Protein AF-A0A7K4JWP1-F1 (afdb_monomer)

Solvent-accessible surface area (backbone atoms only — not comparable to full-atom values): 12541 Å² total; per-residue (Å²): 134,67,65,80,63,46,57,64,50,52,53,50,51,54,52,49,51,51,51,53,51,51,52,53,50,52,53,50,50,54,52,45,54,56,54,49,55,50,53,48,54,51,49,54,52,51,52,50,53,56,52,58,68,71,65,71,86,78,82,75,97,81,84,87,86,82,92,79,85,84,89,78,92,80,90,76,89,70,70,51,75,65,54,49,52,50,51,55,51,52,53,51,51,48,51,52,54,52,49,52,54,46,53,52,50,48,52,54,48,54,50,51,52,52,51,52,52,43,52,50,51,46,53,52,44,53,52,50,52,54,53,57,56,58,60,64,73,72,74,80,78,82,81,77,86,73,74,95,69,90,80,83,91,78,94,86,73,82,80,74,71,81,81,66,89,65,76,50,73,66,57,51,49,53,50,50,52,46,53,52,54,47,52,49,46,52,52,56,50,52,51,52,52,48,54,53,49,54,50,58,60,74,76,109

pLDDT: mean 78.99, std 21.44, range [38.31, 98.81]

InterPro domains:
  IPR022735 bMERB domain [PF12130] (25-137)
  IPR022735 bMERB domain [PF12130] (163-203)
  IPR022735 bMERB domain [PS51848] (12-204)
  IPR022735 bMERB domain [SM01203] (19-204)
  IPR050540 F-actin Monooxygenase Mical [PTHR23167] (16-201)

Structure (mmCIF, N/CA/C/O backbone):
data_AF-A0A7K4JWP1-F1
#
_entry.id   AF-A0A7K4JWP1-F1
#
loop_
_atom_site.group_PDB
_atom_site.id
_atom_site.type_symbol
_atom_site.label_atom_id
_atom_site.label_alt_id
_atom_site.label_comp_id
_atom_site.label_asym_id
_atom_site.label_entity_id
_atom_site.label_seq_id
_atom_site.pdbx_PDB_ins_code
_atom_site.Cartn_x
_atom_site.Cartn_y
_atom_site.Cartn_z
_atom_site.occupancy
_atom_site.B_iso_or_equiv
_atom_site.auth_seq_id
_atom_site.auth_comp_id
_atom_site.auth_asym_id
_atom_site.auth_atom_id
_atom_site.pdbx_PDB_model_num
ATOM 1 N N . ALA A 1 1 ? 37.423 0.582 -14.043 1.00 50.56 1 ALA A N 1
ATOM 2 C CA . ALA A 1 1 ? 36.094 0.052 -14.426 1.00 50.56 1 ALA A CA 1
ATOM 3 C C . ALA A 1 1 ? 35.364 -0.536 -13.208 1.00 50.56 1 ALA A C 1
ATOM 5 O O . ALA A 1 1 ? 35.240 -1.746 -13.073 1.00 50.56 1 ALA A O 1
ATOM 6 N N . THR A 1 2 ? 34.916 0.316 -12.282 1.00 57.03 2 THR A N 1
ATOM 7 C CA . THR A 1 2 ? 34.208 -0.069 -11.041 1.00 57.03 2 THR A CA 1
ATOM 8 C C . THR A 1 2 ? 32.687 -0.173 -11.231 1.00 57.03 2 THR A C 1
ATOM 10 O O . THR A 1 2 ? 32.035 -0.989 -10.583 1.00 57.03 2 THR A O 1
ATOM 13 N N . TRP A 1 3 ? 32.129 0.573 -12.190 1.00 46.56 3 TRP A N 1
ATOM 14 C CA . TRP A 1 3 ? 30.695 0.620 -12.505 1.00 46.56 3 TRP A CA 1
ATOM 15 C C . TRP A 1 3 ? 3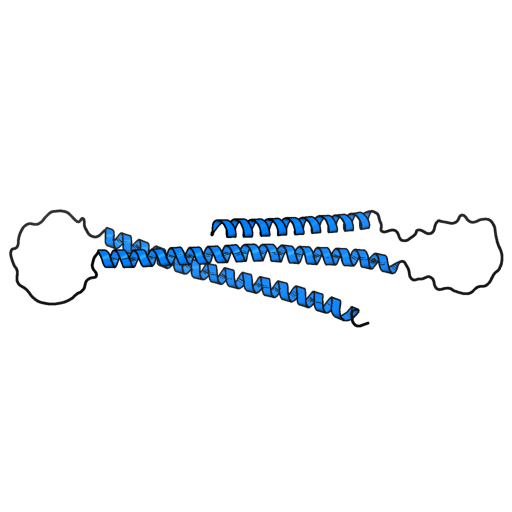0.089 -0.724 -12.940 1.00 46.56 3 TRP A C 1
ATOM 17 O O . TRP A 1 3 ? 28.937 -1.014 -12.622 1.00 46.56 3 TRP A O 1
ATOM 27 N N . THR A 1 4 ? 30.870 -1.597 -13.582 1.00 60.56 4 THR A N 1
ATOM 28 C CA . THR A 1 4 ? 30.405 -2.910 -14.063 1.00 60.56 4 THR A CA 1
ATOM 29 C C . THR A 1 4 ? 30.066 -3.882 -12.926 1.00 60.56 4 THR A C 1
ATOM 31 O O . THR A 1 4 ? 29.248 -4.778 -13.114 1.00 60.56 4 THR A O 1
ATOM 34 N N . ARG A 1 5 ? 30.665 -3.703 -11.737 1.00 61.88 5 ARG A N 1
ATOM 35 C CA . ARG A 1 5 ? 30.367 -4.505 -10.533 1.00 61.88 5 ARG A CA 1
ATOM 36 C C . ARG A 1 5 ? 29.285 -3.874 -9.651 1.00 61.88 5 ARG A C 1
ATOM 38 O O . ARG A 1 5 ? 28.619 -4.593 -8.912 1.00 61.88 5 ARG A O 1
ATOM 45 N N . LEU A 1 6 ? 29.099 -2.556 -9.737 1.00 67.69 6 LEU A N 1
ATOM 46 C CA . LEU A 1 6 ? 28.155 -1.815 -8.899 1.00 67.69 6 LEU A CA 1
ATOM 47 C C . LEU A 1 6 ? 26.700 -1.989 -9.366 1.00 67.69 6 LEU A C 1
ATOM 49 O O . LEU A 1 6 ? 25.821 -2.202 -8.538 1.00 67.69 6 LEU A O 1
ATOM 53 N N . LEU A 1 7 ? 26.455 -1.996 -10.683 1.00 69.06 7 LEU A N 1
A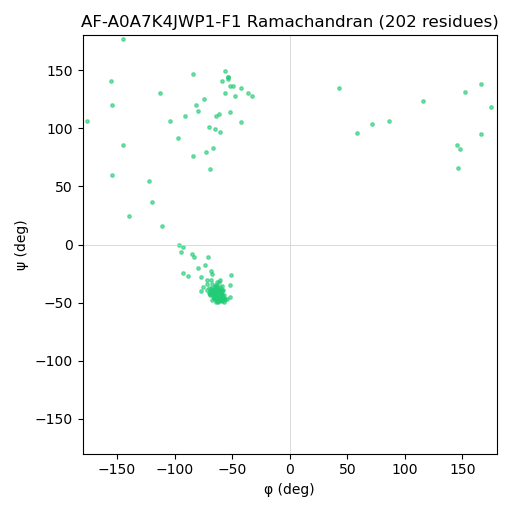TOM 54 C CA . LEU A 1 7 ? 25.104 -2.111 -11.255 1.00 69.06 7 LEU A CA 1
ATOM 55 C C . LEU A 1 7 ? 24.364 -3.412 -10.866 1.00 69.06 7 LEU A C 1
ATOM 57 O O . LEU A 1 7 ? 23.206 -3.329 -10.456 1.00 69.06 7 LEU A O 1
ATOM 61 N N . PRO A 1 8 ? 24.983 -4.614 -10.917 1.00 79.06 8 PRO A N 1
ATOM 62 C CA . PRO A 1 8 ? 24.315 -5.842 -10.480 1.00 79.06 8 PRO A CA 1
ATOM 63 C C . PRO A 1 8 ? 24.048 -5.877 -8.973 1.00 79.06 8 PRO A C 1
ATOM 65 O O . PRO A 1 8 ? 23.046 -6.444 -8.541 1.00 79.06 8 PRO A O 1
ATOM 68 N N . ARG A 1 9 ? 24.938 -5.284 -8.168 1.00 84.38 9 ARG A N 1
ATOM 69 C CA . ARG A 1 9 ? 24.774 -5.193 -6.714 1.00 84.38 9 ARG A CA 1
ATOM 70 C C . ARG A 1 9 ? 23.606 -4.274 -6.357 1.00 84.38 9 ARG A C 1
ATOM 72 O O . ARG A 1 9 ? 22.731 -4.689 -5.609 1.00 84.38 9 ARG A O 1
ATOM 79 N N . GLN A 1 10 ? 23.546 -3.094 -6.967 1.00 85.06 10 GLN A N 1
ATOM 80 C CA . GLN A 1 10 ? 22.468 -2.130 -6.757 1.00 85.06 10 GLN A CA 1
ATOM 81 C C . GLN A 1 10 ? 21.099 -2.697 -7.164 1.00 85.06 10 GLN A C 1
ATOM 83 O O . GLN A 1 10 ? 20.115 -2.496 -6.461 1.00 85.06 10 GLN A O 1
ATOM 88 N N . ALA A 1 11 ? 21.030 -3.462 -8.261 1.00 86.31 11 ALA A N 1
ATOM 89 C CA . ALA A 1 11 ? 19.794 -4.131 -8.669 1.00 86.31 11 ALA A CA 1
ATOM 90 C C . ALA A 1 11 ? 19.312 -5.161 -7.629 1.00 86.31 11 ALA A C 1
ATOM 92 O O . ALA A 1 11 ? 18.121 -5.217 -7.328 1.00 86.31 11 ALA A O 1
ATOM 93 N N . ARG A 1 12 ? 20.234 -5.943 -7.049 1.00 88.69 12 ARG A N 1
ATOM 94 C CA . ARG A 1 12 ? 19.922 -6.910 -5.981 1.00 88.69 12 ARG A CA 1
ATOM 95 C C . ARG A 1 12 ? 19.482 -6.217 -4.695 1.00 88.69 12 ARG A C 1
ATOM 97 O O . ARG A 1 12 ? 18.525 -6.659 -4.072 1.00 88.69 12 ARG A O 1
ATOM 104 N N . GLU A 1 13 ? 20.156 -5.135 -4.313 1.00 92.00 13 GLU A N 1
ATOM 105 C CA . GLU A 1 13 ? 19.790 -4.329 -3.143 1.00 92.00 13 GLU A CA 1
ATOM 106 C C . GLU A 1 13 ? 18.395 -3.711 -3.315 1.00 92.00 13 GLU A C 1
ATOM 108 O O . GLU A 1 13 ? 17.568 -3.834 -2.417 1.00 92.00 13 GLU A O 1
ATOM 113 N N . ALA A 1 14 ? 18.083 -3.144 -4.485 1.00 91.81 14 ALA A N 1
ATOM 114 C CA . ALA A 1 14 ? 16.756 -2.599 -4.779 1.00 91.81 14 ALA A CA 1
ATOM 115 C C . ALA A 1 14 ? 15.657 -3.677 -4.761 1.00 91.81 14 ALA A C 1
ATOM 117 O O . ALA A 1 14 ? 14.565 -3.442 -4.246 1.00 91.81 14 ALA A O 1
ATOM 118 N N . GLN A 1 15 ? 15.944 -4.873 -5.285 1.00 92.88 15 GLN A N 1
ATOM 119 C CA . GLN A 1 15 ? 15.016 -6.003 -5.227 1.00 92.88 15 GLN A CA 1
ATOM 120 C C . GLN A 1 15 ? 14.769 -6.453 -3.780 1.00 92.88 15 GLN A C 1
ATOM 122 O O . GLN A 1 15 ? 13.621 -6.647 -3.385 1.00 92.88 15 GLN A O 1
ATOM 127 N N . MET A 1 16 ? 15.830 -6.572 -2.975 1.00 96.62 16 MET A N 1
ATOM 128 C CA . MET A 1 16 ? 15.719 -6.913 -1.555 1.00 96.62 16 MET A CA 1
ATOM 129 C C . MET A 1 16 ? 14.913 -5.858 -0.794 1.00 96.62 16 MET A C 1
ATOM 131 O O . MET A 1 16 ? 14.024 -6.202 -0.026 1.00 96.62 16 MET A O 1
ATOM 135 N N . GLN A 1 17 ? 15.167 -4.571 -1.044 1.00 96.81 17 GLN A N 1
ATOM 136 C CA . GLN A 1 17 ? 14.413 -3.484 -0.420 1.00 96.81 17 GLN A CA 1
ATOM 137 C C . GLN A 1 17 ? 12.917 -3.574 -0.727 1.00 96.81 17 GLN A C 1
ATOM 139 O O . GLN A 1 17 ? 12.111 -3.445 0.191 1.00 96.81 17 GLN A O 1
ATOM 144 N N . ARG A 1 18 ? 12.530 -3.833 -1.982 1.00 97.12 18 ARG A N 1
ATOM 145 C CA . ARG A 1 18 ? 11.113 -4.012 -2.338 1.00 97.12 18 ARG A CA 1
ATOM 146 C C . ARG A 1 18 ? 10.500 -5.227 -1.653 1.00 97.12 18 ARG A C 1
ATOM 148 O O . ARG A 1 18 ? 9.395 -5.128 -1.133 1.00 97.12 18 ARG A O 1
ATOM 155 N N . PHE A 1 19 ? 11.230 -6.338 -1.582 1.00 97.50 19 PHE A N 1
ATOM 156 C CA . PHE A 1 19 ? 10.776 -7.518 -0.849 1.00 97.50 19 PHE A CA 1
ATOM 157 C C . PHE A 1 19 ? 10.561 -7.223 0.645 1.00 97.50 19 PHE A C 1
ATOM 159 O O . PHE A 1 19 ? 9.499 -7.526 1.184 1.00 97.50 19 PHE A O 1
ATOM 166 N N . CYS A 1 20 ? 11.520 -6.571 1.308 1.00 98.00 20 CYS A N 1
ATOM 167 C CA . CYS A 1 20 ? 11.386 -6.196 2.716 1.00 98.00 20 CYS A CA 1
ATOM 168 C C . CYS A 1 20 ? 10.217 -5.230 2.951 1.00 98.00 20 CYS A C 1
ATOM 170 O O . CYS A 1 20 ? 9.489 -5.392 3.928 1.00 98.00 20 CYS A O 1
ATOM 172 N N . LYS A 1 21 ? 10.003 -4.259 2.051 1.00 98.31 21 LYS A N 1
ATOM 173 C CA . LYS A 1 21 ? 8.832 -3.370 2.097 1.00 98.31 21 LYS A CA 1
ATOM 174 C C . LYS A 1 21 ? 7.525 -4.160 1.992 1.00 98.31 21 LYS A C 1
ATOM 176 O O . LYS A 1 21 ? 6.650 -3.961 2.826 1.00 98.31 21 LYS A O 1
ATOM 181 N N . ALA A 1 22 ? 7.417 -5.089 1.035 1.00 98.31 22 ALA A N 1
ATOM 182 C CA . ALA A 1 22 ? 6.238 -5.949 0.890 1.00 98.31 22 ALA A CA 1
ATOM 183 C C . ALA A 1 22 ? 5.950 -6.728 2.178 1.00 98.31 22 ALA A C 1
ATOM 185 O O . ALA A 1 22 ? 4.821 -6.750 2.656 1.00 98.31 22 ALA A O 1
ATOM 186 N N . GLN A 1 23 ? 6.988 -7.335 2.758 1.00 98.50 23 GLN A N 1
ATOM 187 C CA . GLN A 1 23 ? 6.860 -8.124 3.978 1.00 98.50 23 GLN A CA 1
ATOM 188 C C . GLN A 1 23 ? 6.420 -7.272 5.176 1.00 98.50 23 GLN A C 1
ATOM 190 O O . GLN A 1 23 ? 5.614 -7.726 5.984 1.00 98.50 23 GLN A O 1
ATOM 195 N N . ALA A 1 24 ? 6.942 -6.050 5.299 1.00 98.69 24 ALA A N 1
ATOM 196 C CA . ALA A 1 24 ? 6.548 -5.129 6.359 1.00 98.69 24 ALA A CA 1
ATOM 197 C C . ALA A 1 24 ? 5.076 -4.709 6.228 1.00 98.69 24 ALA A C 1
ATOM 199 O O . ALA A 1 24 ? 4.355 -4.737 7.222 1.00 98.69 24 ALA A O 1
ATOM 200 N N . ILE A 1 25 ? 4.627 -4.385 5.010 1.00 98.62 25 ILE A N 1
ATOM 201 C CA . ILE A 1 25 ? 3.226 -4.038 4.734 1.00 98.62 25 ILE A CA 1
ATOM 202 C C . ILE A 1 25 ? 2.308 -5.220 5.059 1.00 98.62 25 ILE A C 1
ATOM 204 O O . ILE A 1 25 ? 1.339 -5.052 5.790 1.00 98.62 25 ILE A O 1
ATOM 208 N N . GLN A 1 26 ? 2.649 -6.420 4.585 1.00 98.69 26 GLN A N 1
ATOM 209 C CA . GLN A 1 26 ? 1.855 -7.625 4.820 1.00 98.69 26 GLN A CA 1
ATOM 210 C C . GLN A 1 26 ? 1.709 -7.932 6.314 1.00 98.69 26 GLN A C 1
ATOM 212 O O . GLN A 1 26 ? 0.600 -8.147 6.792 1.00 98.69 26 GLN A O 1
ATOM 217 N N . ARG A 1 27 ? 2.815 -7.874 7.069 1.00 98.75 27 ARG A N 1
ATOM 218 C CA . ARG A 1 27 ? 2.775 -8.048 8.526 1.00 98.75 27 ARG A CA 1
ATOM 219 C C . ARG A 1 27 ? 1.844 -7.028 9.177 1.00 98.75 27 ARG A C 1
ATOM 221 O O . ARG A 1 27 ? 1.085 -7.379 10.071 1.00 98.75 27 ARG A O 1
ATOM 228 N N . ARG A 1 28 ? 1.910 -5.766 8.746 1.00 98.69 28 ARG A N 1
ATOM 229 C CA . ARG A 1 28 ? 1.093 -4.715 9.345 1.00 98.69 28 ARG A CA 1
ATOM 230 C C . ARG A 1 28 ? -0.396 -4.896 9.046 1.00 98.69 28 ARG A C 1
ATOM 232 O O . ARG A 1 28 ? -1.204 -4.693 9.944 1.00 98.69 28 ARG A O 1
ATOM 239 N N . LEU A 1 29 ? -0.750 -5.319 7.833 1.00 98.81 29 LEU A N 1
ATOM 240 C CA . LEU A 1 29 ? -2.129 -5.669 7.478 1.00 98.81 29 LEU A CA 1
ATOM 241 C C . LEU A 1 29 ? -2.657 -6.815 8.354 1.00 98.81 29 LEU A C 1
ATOM 243 O O . LEU A 1 29 ? -3.729 -6.690 8.934 1.00 98.81 29 LEU A O 1
ATOM 247 N N . GLU A 1 30 ? -1.869 -7.873 8.550 1.00 98.69 30 GLU A N 1
ATOM 248 C CA . GLU A 1 30 ? -2.236 -8.991 9.434 1.00 98.69 30 GLU A CA 1
ATOM 249 C C . GLU A 1 30 ? -2.435 -8.538 10.895 1.00 98.69 30 GLU A C 1
ATOM 251 O O . GLU A 1 30 ? -3.376 -8.958 11.570 1.00 98.69 30 GLU A O 1
ATOM 256 N N . GLU A 1 31 ? -1.583 -7.639 11.401 1.00 98.75 31 GLU A N 1
ATOM 257 C CA . GLU A 1 31 ? -1.763 -7.033 12.729 1.00 98.75 31 GLU A CA 1
ATOM 258 C C . GLU A 1 31 ? -3.070 -6.226 12.823 1.00 98.75 31 GLU A C 1
ATOM 260 O O . GLU A 1 31 ? -3.779 -6.299 13.835 1.00 98.75 31 GLU A O 1
ATOM 265 N N . ILE A 1 32 ? -3.405 -5.462 11.779 1.00 98.69 32 ILE A N 1
ATOM 266 C CA . ILE A 1 32 ? -4.662 -4.714 11.696 1.00 98.69 32 ILE A CA 1
ATOM 267 C C . ILE A 1 32 ? -5.850 -5.677 11.720 1.00 98.69 32 ILE A C 1
ATOM 269 O O . ILE A 1 32 ? -6.723 -5.504 12.566 1.00 98.69 32 ILE A O 1
ATOM 273 N N . GLU A 1 33 ? -5.857 -6.723 10.893 1.00 98.50 33 GLU A N 1
ATOM 274 C CA . GLU A 1 33 ? -6.930 -7.728 10.853 1.00 98.50 33 GLU A CA 1
ATOM 275 C C . GLU A 1 33 ? -7.179 -8.355 12.235 1.00 98.50 33 GLU A C 1
ATOM 277 O O . GLU A 1 33 ? -8.319 -8.427 12.708 1.00 98.50 33 GLU A O 1
ATOM 282 N N . VAL A 1 34 ? -6.109 -8.750 12.934 1.00 98.69 34 VAL A N 1
ATOM 283 C CA . VAL A 1 34 ? -6.205 -9.337 14.280 1.00 98.69 34 VAL A CA 1
ATOM 284 C C . VAL A 1 34 ? -6.786 -8.340 15.284 1.00 98.69 34 VAL A C 1
ATOM 286 O O . VAL A 1 34 ? -7.689 -8.686 16.052 1.00 98.69 34 VAL A O 1
ATOM 289 N N . THR A 1 35 ? -6.286 -7.101 15.299 1.00 98.25 35 THR A N 1
ATOM 290 C CA . THR A 1 35 ? -6.781 -6.073 16.231 1.00 98.25 35 THR A CA 1
ATOM 291 C C . THR A 1 35 ? -8.217 -5.657 15.927 1.00 98.25 35 THR A C 1
ATOM 293 O O . THR A 1 35 ? -9.005 -5.462 16.854 1.00 98.25 35 THR A O 1
ATOM 296 N N . PHE A 1 36 ? -8.590 -5.579 14.652 1.00 98.31 36 PHE A N 1
ATOM 297 C CA . PHE A 1 36 ? -9.945 -5.265 14.224 1.00 98.31 36 PHE A CA 1
ATOM 298 C C . PHE A 1 36 ? -10.935 -6.333 14.698 1.00 98.31 36 PHE A C 1
ATOM 300 O O . PHE A 1 36 ? -11.946 -5.997 15.321 1.00 98.31 36 PHE A O 1
ATOM 307 N N . GLY A 1 37 ? -10.598 -7.616 14.525 1.00 98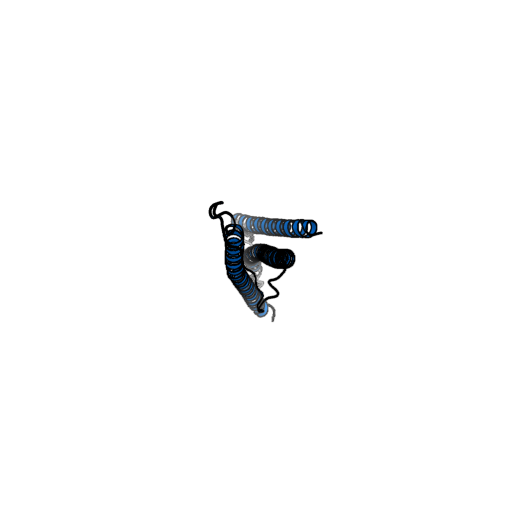.38 37 GLY A N 1
ATOM 308 C CA . GLY A 1 37 ? -11.413 -8.730 15.013 1.00 98.38 37 GLY A CA 1
ATOM 309 C C . GLY A 1 37 ? -11.586 -8.746 16.539 1.00 98.38 37 GLY A C 1
ATOM 310 O O . GLY A 1 37 ? -12.637 -9.138 17.047 1.00 98.38 37 GLY A O 1
ATOM 311 N N . GLU A 1 38 ? -10.596 -8.282 17.306 1.00 98.25 38 GLU A N 1
ATOM 312 C CA . GLU A 1 38 ? -10.744 -8.120 18.759 1.00 98.25 38 GLU A CA 1
ATOM 313 C C . GLU A 1 38 ? -11.711 -6.977 19.116 1.00 98.25 38 GLU A C 1
ATOM 315 O O . GLU A 1 38 ? -12.600 -7.152 19.952 1.00 98.25 38 GLU A O 1
ATOM 320 N N . LEU A 1 39 ? -11.617 -5.832 18.432 1.00 98.06 39 LEU A N 1
ATOM 321 C CA . LEU A 1 39 ? -12.553 -4.714 18.617 1.00 98.06 39 LEU A CA 1
ATOM 322 C C . LEU A 1 39 ? -13.989 -5.087 18.220 1.00 98.06 39 LEU A C 1
ATOM 324 O O . LEU A 1 39 ? -14.948 -4.589 18.809 1.00 98.06 39 LEU A O 1
ATOM 328 N N . GLU A 1 40 ? -14.171 -5.964 17.232 1.00 97.44 40 GLU A N 1
ATOM 329 C CA . GLU A 1 40 ? -15.478 -6.529 16.889 1.00 97.44 40 GLU A CA 1
ATOM 330 C C . GLU A 1 40 ? -16.060 -7.376 18.015 1.00 97.44 40 GLU A C 1
ATOM 332 O O . GLU A 1 40 ? -17.207 -7.153 18.404 1.00 97.44 40 GLU A O 1
ATOM 337 N N . LYS A 1 41 ? -15.274 -8.284 18.601 1.00 98.00 41 LYS A N 1
ATOM 338 C CA . LYS A 1 41 ? -15.719 -9.084 19.753 1.00 98.00 41 LYS A CA 1
ATOM 339 C C . LYS A 1 41 ? -16.099 -8.201 20.938 1.00 98.00 41 LYS A C 1
ATOM 341 O O . LYS A 1 41 ? -17.128 -8.440 21.573 1.00 98.00 41 LYS A O 1
ATOM 346 N N . GLN A 1 42 ? -15.302 -7.170 21.218 1.00 97.12 42 GLN A N 1
ATOM 347 C CA . GLN A 1 42 ? -15.598 -6.188 22.264 1.00 97.12 42 GLN A CA 1
ATOM 348 C C . GLN A 1 42 ? -16.900 -5.434 21.976 1.00 97.12 42 GLN A C 1
ATOM 350 O O . GLN A 1 42 ? -17.733 -5.302 22.871 1.00 97.12 42 GLN A O 1
ATOM 355 N N . GLY A 1 43 ? -17.116 -5.010 20.727 1.00 96.06 43 GLY A N 1
ATOM 356 C CA . GLY A 1 43 ? -18.357 -4.367 20.293 1.00 96.06 43 GLY A CA 1
ATOM 357 C C . GLY A 1 43 ? -19.584 -5.267 20.447 1.00 96.06 43 GLY A C 1
ATOM 358 O O . GLY A 1 43 ? -20.586 -4.833 21.007 1.00 96.06 43 GLY A O 1
ATOM 359 N N . ILE A 1 44 ? -19.488 -6.540 20.051 1.00 95.38 44 ILE A N 1
ATOM 360 C CA . ILE A 1 44 ? -20.571 -7.523 20.227 1.00 95.38 44 ILE A CA 1
ATOM 361 C C . ILE A 1 44 ? -20.880 -7.726 21.715 1.00 95.38 44 ILE A C 1
ATOM 363 O O . ILE A 1 44 ? -22.043 -7.810 22.105 1.00 95.38 44 ILE A O 1
ATOM 367 N N . LYS A 1 45 ? -19.850 -7.813 22.567 1.00 94.19 45 LYS A N 1
ATOM 368 C CA . LYS A 1 45 ? -2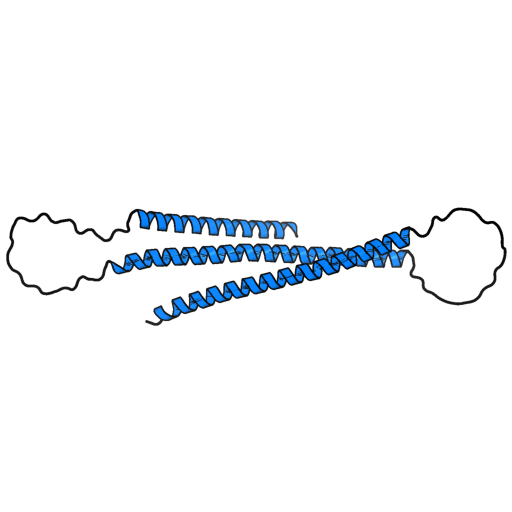0.038 -7.934 24.019 1.00 94.19 45 LYS A CA 1
ATOM 369 C C . LYS A 1 45 ? -20.731 -6.698 24.594 1.00 94.19 45 LYS A C 1
ATOM 371 O O . LYS A 1 45 ? -21.631 -6.849 25.415 1.00 94.19 45 LYS A O 1
ATOM 376 N N . LEU A 1 46 ? -20.335 -5.505 24.150 1.00 92.44 46 LEU A N 1
ATOM 377 C CA . LEU A 1 46 ? -20.953 -4.246 24.560 1.00 92.44 46 LEU A CA 1
ATOM 378 C C . LEU A 1 46 ? -22.430 -4.184 24.141 1.00 92.44 46 LEU A C 1
ATOM 380 O O . LEU A 1 46 ? -23.270 -3.825 24.959 1.00 92.44 46 LEU A O 1
ATOM 384 N N . GLU A 1 47 ? -22.760 -4.595 22.912 1.00 90.88 47 GLU A N 1
ATOM 385 C CA . GLU A 1 47 ? -24.147 -4.635 22.428 1.00 90.88 47 GLU A CA 1
ATOM 386 C C . GLU A 1 47 ? -25.010 -5.613 23.238 1.00 90.88 47 GLU A C 1
ATOM 388 O O . GLU A 1 47 ? -26.136 -5.284 23.609 1.00 90.88 47 GLU A O 1
ATOM 393 N N . LYS A 1 48 ? -24.479 -6.803 23.550 1.00 91.19 48 LYS A N 1
ATOM 394 C CA . LYS A 1 48 ? -25.184 -7.803 24.367 1.00 91.19 48 LYS A CA 1
ATOM 395 C C . LYS A 1 48 ? -25.509 -7.271 25.760 1.00 91.19 48 LYS A C 1
ATOM 397 O O . LYS A 1 48 ? -26.660 -7.345 26.168 1.00 91.19 48 LYS A O 1
ATOM 402 N N . LEU A 1 49 ? -24.530 -6.661 26.436 1.00 86.31 49 LEU A N 1
ATOM 403 C CA . LEU A 1 49 ? -24.742 -6.046 27.751 1.00 86.31 49 LEU A CA 1
ATOM 404 C C . LEU A 1 49 ? -25.825 -4.959 27.705 1.00 86.31 49 LEU A C 1
ATOM 406 O O . LEU A 1 49 ? -26.668 -4.904 28.593 1.00 86.31 49 LEU A O 1
ATOM 410 N N . LEU A 1 50 ? -25.850 -4.140 26.647 1.00 83.56 50 LEU A N 1
ATOM 411 C CA . LEU A 1 50 ? -26.882 -3.115 26.462 1.00 83.56 50 LEU A CA 1
ATOM 412 C C . LEU A 1 50 ? -28.290 -3.710 26.292 1.00 83.56 50 LEU A C 1
ATOM 414 O O . LEU A 1 50 ? -29.265 -3.135 26.772 1.00 83.56 50 LEU A O 1
ATOM 418 N N . ARG A 1 51 ? -28.410 -4.846 25.594 1.00 84.12 51 ARG A N 1
ATOM 419 C CA . ARG A 1 51 ? -29.695 -5.537 25.405 1.00 84.12 51 ARG A CA 1
ATOM 420 C C . ARG A 1 51 ? -30.177 -6.212 26.686 1.00 84.12 51 ARG A C 1
ATOM 422 O O . ARG A 1 51 ? -31.368 -6.138 26.972 1.00 84.12 51 ARG A O 1
ATOM 429 N N . ASP A 1 52 ? -29.267 -6.813 27.447 1.00 77.94 52 ASP A N 1
ATOM 430 C CA . ASP A 1 52 ? -29.587 -7.486 28.708 1.00 77.94 52 ASP A CA 1
ATOM 431 C C . ASP A 1 52 ? -30.013 -6.477 29.795 1.00 77.94 52 ASP A C 1
ATOM 433 O O . ASP A 1 52 ? -30.986 -6.721 30.506 1.00 77.94 52 ASP A O 1
ATOM 437 N N . GLU A 1 53 ? -29.376 -5.300 29.863 1.00 63.16 53 GLU A N 1
ATOM 438 C CA . GLU A 1 53 ? -29.774 -4.197 30.762 1.00 63.16 53 GLU A CA 1
ATOM 439 C C . GLU A 1 53 ? -31.116 -3.558 30.357 1.00 63.16 53 GLU A C 1
ATOM 441 O O . GLU A 1 53 ? -31.873 -3.094 31.206 1.00 63.16 53 GLU A O 1
ATOM 446 N N . SER A 1 54 ? -31.455 -3.554 29.063 1.00 55.16 54 SER A N 1
ATOM 447 C CA . SER A 1 54 ? -32.725 -3.003 28.567 1.00 55.16 54 SER A CA 1
ATOM 448 C C . SER A 1 54 ? -33.910 -3.978 28.673 1.00 55.16 54 SER A C 1
ATOM 450 O O . SER A 1 54 ? -35.049 -3.565 28.446 1.00 55.16 54 SER A O 1
ATOM 452 N N . GLY A 1 55 ? -33.669 -5.259 28.978 1.00 51.56 55 GLY A N 1
ATOM 453 C CA . GLY A 1 55 ? -34.689 -6.314 29.059 1.00 51.56 55 GLY A CA 1
ATOM 454 C C . GLY A 1 55 ? -35.232 -6.603 30.465 1.00 51.56 55 GLY A C 1
ATOM 455 O O . GLY A 1 55 ? -36.085 -7.478 30.605 1.00 51.56 55 GLY A O 1
ATOM 456 N N . GLY A 1 56 ? -34.746 -5.907 31.500 1.00 49.78 56 GLY A N 1
ATOM 457 C CA . GLY A 1 56 ? -35.008 -6.242 32.907 1.00 49.78 56 GLY A CA 1
ATOM 458 C C . GLY A 1 56 ? -36.356 -5.802 33.490 1.00 49.78 56 GLY A C 1
ATOM 459 O O . GLY A 1 56 ? -36.806 -6.399 34.463 1.00 49.78 56 GLY A O 1
ATOM 460 N N . ASP A 1 57 ? -37.047 -4.829 32.894 1.00 52.19 57 ASP A N 1
ATOM 461 C CA . ASP A 1 57 ? -38.129 -4.120 33.592 1.00 52.19 57 ASP A CA 1
ATOM 462 C C . ASP A 1 57 ? -39.483 -4.188 32.879 1.00 52.19 57 ASP A C 1
ATOM 464 O O . ASP A 1 57 ? -40.087 -3.158 32.629 1.00 52.19 57 ASP A O 1
ATOM 468 N N . HIS A 1 58 ? -40.012 -5.374 32.559 1.00 48.06 58 HIS A N 1
ATOM 469 C CA . HIS A 1 58 ? -41.458 -5.520 32.296 1.00 48.06 58 HIS A CA 1
ATOM 470 C C . HIS A 1 58 ? -41.969 -6.951 32.557 1.00 48.06 58 HIS A C 1
ATOM 472 O O . HIS A 1 58 ? -42.549 -7.601 31.691 1.00 48.06 58 HIS A O 1
ATOM 478 N N . ALA A 1 59 ? -41.822 -7.437 33.793 1.00 47.28 59 ALA A N 1
ATOM 479 C CA . ALA A 1 59 ? -42.652 -8.527 34.310 1.00 47.28 59 ALA A CA 1
ATOM 480 C C . ALA A 1 59 ? -43.822 -7.952 35.137 1.00 47.28 59 ALA A C 1
ATOM 482 O O . ALA A 1 59 ? -43.675 -7.687 36.321 1.00 47.28 59 ALA A O 1
ATOM 483 N N . GLY A 1 60 ? -44.949 -7.723 34.447 1.00 42.09 60 GLY A N 1
ATOM 484 C CA . GLY A 1 60 ? -46.363 -7.833 34.869 1.00 42.09 60 GLY A CA 1
ATOM 485 C C . GLY A 1 60 ? -46.867 -7.321 36.242 1.00 42.09 60 GLY A C 1
ATOM 486 O O . GLY A 1 60 ? -46.327 -7.681 37.283 1.00 42.09 60 GLY A O 1
ATOM 487 N N . PRO A 1 61 ? -48.012 -6.600 36.290 1.00 55.75 61 PRO A N 1
ATOM 488 C CA . PRO A 1 61 ? -48.641 -6.168 37.533 1.00 55.75 61 PRO A CA 1
ATOM 489 C C . PRO A 1 61 ? -49.444 -7.317 38.159 1.00 55.75 61 PRO A C 1
ATOM 491 O O . PRO A 1 61 ? -50.460 -7.751 37.620 1.00 55.75 61 PRO A O 1
ATOM 494 N N . GLY A 1 62 ? -49.027 -7.795 39.327 1.00 51.84 62 GLY A N 1
ATOM 495 C CA . GLY A 1 62 ? -49.828 -8.732 40.108 1.00 51.84 62 GLY A CA 1
ATOM 496 C C . GLY A 1 62 ? -49.193 -9.056 41.452 1.00 51.84 62 GLY A C 1
ATOM 497 O O . GLY A 1 62 ? -48.224 -9.802 41.504 1.00 51.84 62 GLY A O 1
ATOM 498 N N . GLY A 1 63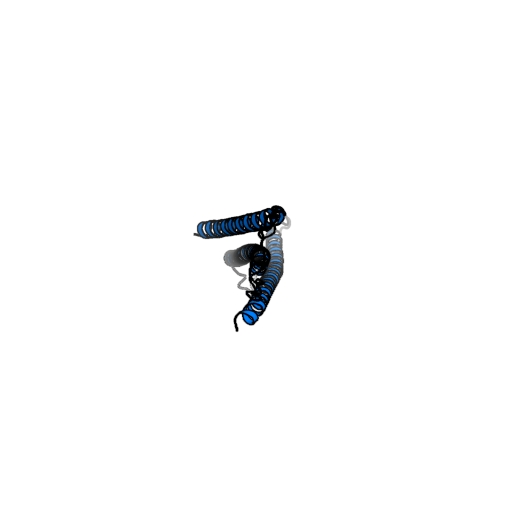 ? -49.756 -8.522 42.539 1.00 41.94 63 GLY A N 1
ATOM 499 C CA . GLY A 1 63 ? -49.411 -8.954 43.896 1.00 41.94 63 GLY A CA 1
ATOM 500 C C . GLY A 1 63 ? -49.432 -7.840 44.934 1.00 41.94 63 GLY A C 1
ATOM 501 O O . GLY A 1 63 ? -48.414 -7.239 45.248 1.00 41.94 63 GLY A O 1
ATOM 502 N N . THR A 1 64 ? -50.612 -7.582 45.481 1.00 47.25 64 THR A N 1
ATOM 503 C CA . THR A 1 64 ? -50.869 -6.769 46.674 1.00 47.25 64 THR A CA 1
ATOM 504 C C . THR A 1 64 ? -50.160 -7.286 47.931 1.00 47.25 64 THR A C 1
ATOM 506 O O . THR A 1 64 ? -50.253 -8.473 48.232 1.00 47.25 64 THR A O 1
ATOM 509 N N . GLY A 1 65 ? -49.653 -6.359 48.752 1.00 45.25 65 GLY A N 1
ATOM 510 C CA . GLY A 1 65 ? -49.689 -6.469 50.218 1.00 45.25 65 GLY A CA 1
ATOM 511 C C . GLY A 1 65 ? -48.336 -6.580 50.925 1.00 45.25 65 GLY A C 1
ATOM 512 O O . GLY A 1 65 ? -47.588 -7.521 50.699 1.00 45.25 65 GLY A O 1
ATOM 513 N N . GLY A 1 66 ? -48.071 -5.660 51.862 1.00 41.41 66 GLY A N 1
ATOM 514 C CA . GLY A 1 66 ? -47.040 -5.862 52.887 1.00 41.41 66 GLY A CA 1
ATOM 515 C C . GLY A 1 66 ? -46.325 -4.597 53.348 1.00 41.41 66 GLY A C 1
ATOM 516 O O . GLY A 1 66 ? -45.225 -4.297 52.906 1.00 41.41 66 GLY A O 1
ATOM 517 N N . THR A 1 67 ? -46.940 -3.868 54.277 1.00 52.25 67 THR A N 1
ATOM 518 C CA . THR A 1 67 ? -46.305 -2.838 55.110 1.00 52.25 67 THR A CA 1
ATOM 519 C C . THR A 1 67 ? -45.112 -3.396 55.893 1.00 52.25 67 THR A C 1
ATOM 521 O O . THR A 1 67 ? -45.274 -4.372 56.622 1.00 52.25 67 THR A O 1
ATOM 524 N N . GLY A 1 68 ? -43.957 -2.726 55.837 1.00 40.91 68 GLY A N 1
ATOM 525 C CA . GLY A 1 68 ? -42.855 -2.982 56.769 1.00 40.91 68 GLY A CA 1
ATOM 526 C C . GLY A 1 68 ? -41.521 -2.364 56.352 1.00 40.91 68 GLY A C 1
ATOM 527 O O . GLY A 1 68 ? -40.750 -2.977 55.628 1.00 40.91 68 GLY A O 1
ATOM 528 N N . ARG A 1 69 ? -41.219 -1.165 56.861 1.00 47.66 69 ARG A N 1
ATOM 529 C CA . ARG A 1 69 ? -39.834 -0.706 57.099 1.00 47.66 69 ARG A CA 1
ATOM 530 C C . ARG A 1 69 ? -39.411 -1.255 58.473 1.00 47.66 69 ARG A C 1
ATOM 532 O O . ARG A 1 69 ? -40.272 -1.306 59.352 1.00 47.66 69 ARG A O 1
ATOM 539 N N . PRO A 1 70 ? -38.132 -1.610 58.702 1.00 55.00 70 PRO A N 1
ATOM 540 C CA . PRO A 1 70 ? -37.137 -0.561 58.919 1.00 55.00 70 PRO A CA 1
ATOM 541 C C . PRO A 1 70 ? -35.726 -0.839 58.366 1.00 55.00 70 PRO A C 1
ATOM 543 O O . PRO A 1 70 ? -35.428 -1.863 57.767 1.00 55.00 70 PRO A O 1
ATOM 546 N N . ALA A 1 71 ? -34.901 0.190 58.555 1.00 59.66 71 ALA A N 1
ATOM 547 C CA . ALA A 1 71 ? -33.525 0.389 58.135 1.00 59.66 71 ALA A CA 1
ATOM 548 C C . ALA A 1 71 ? -32.531 -0.718 58.525 1.00 59.66 71 ALA A C 1
ATOM 550 O O . ALA A 1 71 ? -32.533 -1.177 59.662 1.00 59.66 71 ALA A O 1
ATOM 551 N N . ALA A 1 72 ? -31.577 -0.987 57.633 1.00 40.06 72 ALA A N 1
ATOM 552 C CA . ALA A 1 72 ? -30.203 -1.324 57.990 1.00 40.06 72 ALA A CA 1
ATOM 553 C C . ALA A 1 72 ? -29.270 -0.981 56.821 1.00 40.06 72 ALA A C 1
ATOM 555 O O . ALA A 1 72 ? -29.622 -1.132 55.653 1.00 40.06 72 ALA A O 1
ATOM 556 N N . ALA A 1 73 ? -28.099 -0.464 57.172 1.00 52.88 73 ALA A N 1
ATOM 557 C CA . ALA A 1 73 ? -27.001 -0.147 56.281 1.00 52.88 73 AL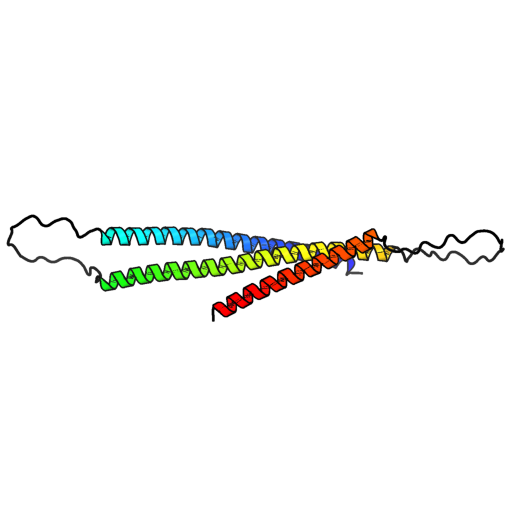A A CA 1
ATOM 558 C C . ALA A 1 73 ? -26.587 -1.351 55.421 1.00 52.88 73 ALA A C 1
ATOM 560 O O . ALA A 1 73 ? -26.575 -2.472 55.914 1.00 52.88 73 ALA A O 1
ATOM 561 N N . HIS A 1 74 ? -26.228 -1.103 54.161 1.00 44.88 74 HIS A N 1
ATOM 562 C CA . HIS A 1 74 ? -24.938 -1.438 53.545 1.00 44.88 74 HIS A CA 1
ATOM 563 C C . HIS A 1 74 ? -25.035 -1.320 52.014 1.00 44.88 74 HIS A C 1
ATOM 565 O O . HIS A 1 74 ? -25.980 -1.797 51.403 1.00 44.88 74 HIS A O 1
ATOM 571 N N . ALA A 1 75 ? -23.976 -0.740 51.442 1.00 42.59 75 ALA A N 1
ATOM 572 C CA . ALA A 1 75 ? -23.524 -0.881 50.058 1.00 42.59 75 ALA A CA 1
ATOM 573 C C . ALA A 1 75 ? -24.362 -0.220 48.947 1.00 42.59 75 ALA A C 1
ATOM 575 O O . ALA A 1 75 ? -25.348 -0.764 48.471 1.00 42.59 75 ALA A O 1
ATOM 576 N N . ALA A 1 76 ? -23.864 0.915 48.447 1.00 47.03 76 ALA A N 1
ATOM 577 C CA . ALA A 1 76 ? -23.189 0.996 47.142 1.00 47.03 76 ALA A CA 1
ATOM 578 C C . ALA A 1 76 ? -23.347 2.410 46.551 1.00 47.03 76 ALA A C 1
ATOM 580 O O . ALA A 1 76 ? -24.471 2.899 46.447 1.00 47.03 76 ALA A O 1
ATOM 581 N N . PRO A 1 77 ? -22.274 3.064 46.074 1.00 52.09 77 PRO A N 1
ATOM 582 C CA . PRO A 1 77 ? -22.430 3.995 44.972 1.00 52.09 77 PRO A CA 1
ATOM 583 C C . PRO A 1 77 ? -22.685 3.136 43.727 1.00 52.09 77 PRO A C 1
ATOM 585 O O . PRO A 1 77 ? -21.767 2.816 42.976 1.00 52.09 77 PRO A O 1
ATOM 588 N N . THR A 1 78 ? -23.920 2.666 43.543 1.00 62.09 78 THR A N 1
ATOM 589 C CA . THR A 1 78 ? -24.353 2.214 42.220 1.00 62.09 78 THR A CA 1
ATOM 590 C C . THR A 1 78 ? -24.315 3.455 41.348 1.00 62.09 78 THR A C 1
ATOM 592 O O . THR A 1 78 ? -25.062 4.400 41.612 1.00 62.09 78 THR A O 1
ATOM 595 N N . ALA A 1 79 ? -23.376 3.485 40.404 1.00 66.31 79 ALA A N 1
ATOM 596 C CA . ALA A 1 79 ? -23.183 4.595 39.485 1.00 66.31 79 ALA A CA 1
ATOM 597 C C . ALA A 1 79 ? -24.537 5.112 38.984 1.00 66.31 79 ALA A C 1
ATOM 599 O O . ALA A 1 79 ? -25.430 4.329 38.644 1.00 66.31 79 ALA A O 1
ATOM 600 N N . SER A 1 80 ? -24.701 6.433 38.983 1.00 82.44 80 SER A N 1
ATOM 601 C CA . SER A 1 80 ? -25.931 7.068 38.518 1.00 82.44 80 SER A CA 1
ATOM 602 C C . SER A 1 80 ? -26.259 6.562 37.107 1.00 82.44 80 SER A C 1
ATOM 604 O O . SER A 1 80 ? -25.347 6.415 36.288 1.00 82.44 80 SER A O 1
ATOM 606 N N . PRO A 1 81 ? -27.540 6.367 36.746 1.00 77.81 81 PRO A N 1
ATOM 607 C CA . PRO A 1 81 ? -27.923 6.004 35.381 1.00 77.81 81 PRO A CA 1
ATOM 608 C C . PRO A 1 81 ? -27.313 6.920 34.304 1.00 77.81 81 PRO A C 1
ATOM 610 O O . PRO A 1 81 ? -27.116 6.503 33.167 1.00 77.81 81 PRO A O 1
ATOM 613 N N . ALA A 1 82 ? -26.996 8.176 34.643 1.00 84.69 82 ALA A N 1
ATOM 614 C CA . ALA A 1 82 ? -26.294 9.101 33.753 1.00 84.69 82 ALA A CA 1
ATOM 615 C C . ALA A 1 82 ? -24.784 8.809 33.622 1.00 84.69 82 ALA A C 1
ATOM 617 O O . ALA A 1 82 ? -24.229 8.949 32.531 1.00 84.69 82 ALA A O 1
ATOM 618 N N . GLU A 1 83 ? -24.124 8.389 34.702 1.00 87.00 83 GLU A N 1
ATOM 619 C CA . GLU A 1 83 ? -22.703 8.009 34.712 1.00 87.00 83 GLU A CA 1
ATOM 620 C C . GLU A 1 83 ? -22.483 6.739 33.900 1.00 87.00 83 GLU A C 1
ATOM 622 O O . GLU A 1 83 ? -21.571 6.677 33.079 1.00 87.00 83 GLU A O 1
ATOM 627 N N . LEU A 1 84 ? -23.381 5.770 34.060 1.00 85.75 84 LEU A N 1
ATOM 628 C CA . LEU A 1 84 ? -23.387 4.558 33.262 1.00 85.75 84 LEU A CA 1
ATOM 629 C C . LEU A 1 84 ? -23.594 4.871 31.766 1.00 85.75 84 LEU A C 1
ATOM 631 O O . LEU A 1 84 ? -22.777 4.467 30.938 1.00 85.75 84 LEU A O 1
ATOM 635 N N . ARG A 1 85 ? -24.584 5.716 31.417 1.00 86.75 85 ARG A N 1
ATOM 636 C CA . ARG A 1 85 ? -24.773 6.228 30.039 1.00 86.75 85 ARG A CA 1
ATOM 637 C C . ARG A 1 85 ? -23.510 6.843 29.464 1.00 86.75 85 ARG A C 1
ATOM 639 O O . ARG A 1 85 ? -23.138 6.558 28.327 1.00 86.75 85 ARG A O 1
ATOM 646 N N . THR A 1 86 ? -22.846 7.665 30.262 1.00 91.69 86 THR A N 1
ATOM 647 C CA . THR A 1 86 ? -21.587 8.302 29.878 1.00 91.69 86 THR A CA 1
ATOM 648 C C . THR A 1 86 ? -20.487 7.263 29.658 1.00 91.69 86 THR A C 1
ATOM 650 O O . THR A 1 86 ? -19.777 7.329 28.657 1.00 91.69 86 THR A O 1
ATOM 653 N N . GLN A 1 87 ? -20.376 6.260 30.531 1.00 91.12 87 GLN A N 1
ATOM 654 C CA . GLN A 1 87 ? -19.388 5.191 30.417 1.00 91.12 87 GLN A CA 1
ATOM 655 C C . GLN A 1 87 ? -19.560 4.378 29.127 1.00 91.12 87 GLN A C 1
ATOM 657 O O . GLN A 1 87 ? -18.584 4.184 28.400 1.00 91.12 87 GLN A O 1
ATOM 662 N N . TRP A 1 88 ? -20.778 3.945 28.794 1.00 89.19 88 TRP A N 1
ATOM 663 C CA . TRP A 1 88 ? -21.003 3.167 27.571 1.00 89.19 88 TRP A CA 1
ATOM 664 C C . TRP A 1 88 ? -20.841 4.011 26.304 1.00 89.19 88 TRP A C 1
ATOM 666 O O . TRP A 1 88 ? -20.271 3.522 25.331 1.00 89.19 88 TRP A O 1
ATOM 676 N N . MET A 1 89 ? -21.270 5.282 26.312 1.00 92.38 89 MET A N 1
ATOM 677 C CA . MET A 1 89 ? -21.023 6.204 25.193 1.00 92.38 89 MET A CA 1
ATOM 678 C C . MET A 1 89 ? -19.527 6.386 24.940 1.00 92.38 89 MET A C 1
ATOM 680 O O . MET A 1 89 ? -19.088 6.295 23.795 1.00 92.38 89 MET A O 1
ATOM 684 N N . ASN A 1 90 ? -18.732 6.567 25.997 1.00 95.44 90 ASN A N 1
ATOM 685 C CA . ASN A 1 90 ? -17.278 6.654 25.878 1.00 95.44 90 ASN A CA 1
ATOM 686 C C . ASN A 1 90 ? -16.678 5.355 25.322 1.00 95.44 90 ASN A C 1
ATOM 688 O O . ASN A 1 90 ? -15.792 5.402 24.470 1.00 95.44 90 ASN A O 1
ATOM 692 N N . GLN A 1 91 ? -17.185 4.195 25.753 1.00 96.00 91 GLN A N 1
ATOM 693 C CA . GLN A 1 91 ? -16.729 2.899 25.252 1.00 96.00 91 GLN A CA 1
ATOM 694 C C . GLN A 1 91 ? -17.064 2.705 23.766 1.00 96.00 91 GLN A C 1
ATOM 696 O O . GLN A 1 91 ? -16.220 2.233 23.004 1.00 96.00 91 GLN A O 1
ATOM 701 N N . LEU A 1 92 ? -18.267 3.096 23.337 1.00 95.25 92 LEU A N 1
ATOM 702 C CA . LEU A 1 92 ? -18.688 3.034 21.938 1.00 95.25 92 LEU A CA 1
ATOM 703 C C . LEU A 1 92 ? -17.865 3.989 21.071 1.00 95.25 92 LEU A C 1
ATOM 705 O O . LEU A 1 92 ? -17.365 3.587 20.021 1.00 95.25 92 LEU A O 1
ATOM 709 N N . LEU A 1 93 ? -17.687 5.229 21.530 1.00 96.75 93 LEU A N 1
ATOM 710 C CA . LEU A 1 93 ? -16.884 6.229 20.837 1.00 96.75 93 LEU A CA 1
ATOM 711 C C . LEU A 1 93 ? -15.446 5.739 20.654 1.00 96.75 93 LEU A C 1
ATOM 713 O O . LEU A 1 93 ? -14.918 5.820 19.548 1.00 96.75 93 LEU A O 1
ATOM 717 N N . TYR A 1 94 ? -14.851 5.157 21.699 1.00 97.38 94 TYR A N 1
ATOM 718 C CA . TYR A 1 94 ? -13.526 4.547 21.622 1.00 97.38 94 TYR A CA 1
ATOM 719 C C . TYR A 1 94 ? -13.459 3.450 20.553 1.00 97.38 94 TYR A C 1
ATOM 721 O O . TYR A 1 94 ? -12.558 3.469 19.715 1.00 97.38 94 TYR A O 1
ATOM 729 N N . LEU A 1 95 ? -14.412 2.511 20.549 1.00 97.94 95 LEU A N 1
ATOM 730 C CA . LEU A 1 95 ? -14.432 1.416 19.574 1.00 97.94 95 LEU A CA 1
ATOM 731 C C . LEU A 1 95 ? -14.545 1.942 18.140 1.00 97.94 95 LEU A C 1
ATOM 733 O O . LEU A 1 95 ? -13.796 1.500 17.272 1.00 97.94 95 LEU A O 1
ATOM 737 N N . VAL A 1 96 ? -15.446 2.898 17.896 1.00 97.69 96 VAL A N 1
ATOM 738 C CA . VAL A 1 96 ? -15.647 3.500 16.570 1.00 97.69 96 VAL A CA 1
ATOM 739 C C . VAL A 1 96 ? -14.400 4.257 16.123 1.00 97.69 96 VAL A C 1
ATOM 741 O O . VAL A 1 96 ? -13.899 4.012 15.031 1.00 97.69 96 VAL A O 1
ATOM 744 N N . GLN A 1 97 ? -13.848 5.127 16.971 1.00 97.81 97 GLN A N 1
ATOM 745 C CA . GLN A 1 97 ? -12.636 5.883 16.651 1.00 97.81 97 GLN A CA 1
ATOM 746 C C . GLN A 1 97 ? -11.453 4.957 16.371 1.00 97.81 97 GLN A C 1
ATOM 748 O O . GLN A 1 97 ? -10.715 5.164 15.407 1.00 97.81 97 GLN A O 1
ATOM 753 N N . LYS A 1 98 ? -11.285 3.906 17.182 1.00 98.06 98 LYS A N 1
ATOM 754 C CA . LYS A 1 98 ? -10.185 2.963 17.005 1.00 98.06 98 LYS A CA 1
ATOM 755 C C . LYS A 1 98 ? -10.338 2.145 15.724 1.00 98.06 98 LYS A C 1
ATOM 757 O O . LYS A 1 98 ? -9.355 1.994 15.005 1.00 98.06 98 LYS A O 1
ATOM 762 N N . LYS A 1 99 ? -11.548 1.667 15.414 1.00 97.94 99 LYS A N 1
ATOM 763 C CA . LYS A 1 99 ? -11.844 0.969 14.154 1.00 97.94 99 LYS A CA 1
ATOM 764 C C . LYS A 1 99 ? -11.622 1.867 12.943 1.00 97.94 99 LYS A C 1
ATOM 766 O O . LYS A 1 99 ? -10.946 1.446 12.016 1.00 97.94 99 LYS A O 1
ATOM 771 N N . ASN A 1 100 ? -12.106 3.106 12.981 1.00 97.00 100 ASN A N 1
ATOM 772 C CA . ASN A 1 100 ? -11.892 4.066 11.899 1.00 97.00 100 ASN A CA 1
ATOM 773 C C . ASN A 1 100 ? -10.397 4.326 11.679 1.00 97.00 100 ASN A C 1
ATOM 775 O O . ASN A 1 100 ? -9.936 4.286 10.548 1.00 97.00 100 ASN A O 1
ATOM 779 N N . SER A 1 101 ? -9.619 4.504 12.753 1.00 97.25 101 SER A N 1
ATOM 780 C CA . SER A 1 101 ? -8.163 4.660 12.653 1.00 97.25 101 SER A CA 1
ATOM 781 C C . SER A 1 101 ? -7.480 3.458 11.995 1.00 97.25 101 SER A C 1
ATOM 783 O O . SER A 1 101 ? -6.548 3.659 11.223 1.00 97.25 101 SER A O 1
ATOM 785 N N . LEU A 1 102 ? -7.922 2.234 12.296 1.00 98.06 102 LEU A N 1
ATOM 786 C CA . LEU A 1 102 ? -7.374 1.018 11.689 1.00 98.06 102 LEU A CA 1
ATOM 787 C C . LEU A 1 102 ? -7.756 0.891 10.211 1.00 98.06 102 LEU A C 1
ATOM 789 O O . LEU A 1 102 ? -6.896 0.573 9.404 1.00 98.06 102 LEU A O 1
ATOM 793 N N . VAL A 1 103 ? -9.004 1.197 9.849 1.00 96.31 103 VAL A N 1
ATOM 794 C CA . VAL A 1 103 ? -9.473 1.191 8.449 1.00 96.31 103 VAL A CA 1
ATOM 795 C C . VAL A 1 103 ? -8.738 2.242 7.616 1.00 96.31 103 VAL A C 1
ATOM 797 O O . VAL A 1 103 ? -8.354 1.985 6.477 1.00 96.31 103 VAL A O 1
ATOM 800 N N . CYS A 1 104 ? -8.496 3.422 8.188 1.00 94.56 104 CYS A N 1
ATOM 801 C CA . CYS A 1 104 ? -7.677 4.454 7.563 1.00 94.56 104 CYS A CA 1
ATOM 802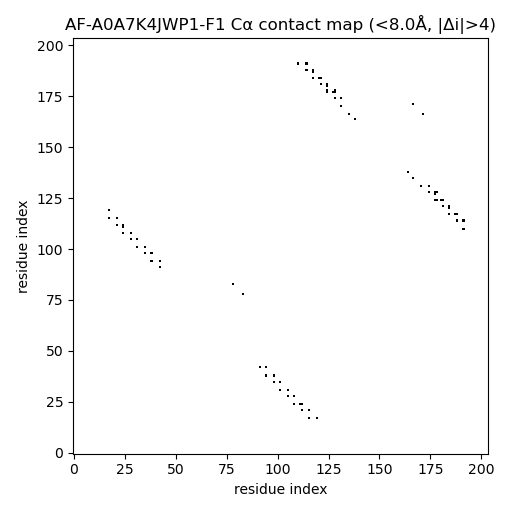 C C . CYS A 1 104 ? -6.253 3.949 7.282 1.00 94.56 104 CYS A C 1
ATOM 804 O O . CYS A 1 104 ? -5.765 4.085 6.162 1.00 94.56 104 CYS A O 1
ATOM 806 N N . GLU A 1 105 ? -5.608 3.335 8.279 1.00 96.81 105 GLU A N 1
ATOM 807 C CA . GLU A 1 105 ? -4.265 2.768 8.130 1.00 96.81 105 GLU A CA 1
ATOM 808 C C . GLU A 1 105 ? -4.232 1.619 7.107 1.00 96.81 105 GLU A C 1
ATOM 810 O O . GLU A 1 105 ? -3.333 1.559 6.270 1.00 96.81 105 GLU A O 1
ATOM 815 N N . GLU A 1 106 ? -5.229 0.732 7.127 1.00 97.81 106 GLU A N 1
ATOM 816 C CA . GLU A 1 106 ? -5.389 -0.351 6.154 1.00 97.81 106 GLU A CA 1
ATOM 817 C C . GLU A 1 106 ? -5.477 0.195 4.726 1.00 97.81 106 GLU A C 1
ATOM 819 O O . GLU A 1 106 ? -4.764 -0.274 3.838 1.00 97.81 106 GLU A O 1
ATOM 824 N N . SER A 1 107 ? -6.291 1.230 4.504 1.00 95.50 107 SER A N 1
ATOM 825 C CA . SER A 1 107 ? -6.411 1.882 3.199 1.00 95.50 107 SER A CA 1
ATOM 826 C C . SER A 1 107 ? -5.071 2.441 2.712 1.00 95.50 107 SER A C 1
ATOM 828 O O . SER A 1 107 ? -4.726 2.262 1.543 1.00 95.50 107 SER A O 1
ATOM 830 N N . ASP A 1 108 ? -4.294 3.089 3.584 1.00 95.88 108 ASP A N 1
ATOM 831 C CA . ASP A 1 108 ? -2.966 3.610 3.227 1.00 95.88 108 ASP A CA 1
ATOM 832 C C . ASP A 1 108 ? -1.997 2.487 2.848 1.00 95.88 108 ASP A C 1
ATOM 834 O O . ASP A 1 108 ? -1.277 2.574 1.847 1.00 95.88 108 ASP A O 1
ATOM 838 N N . LEU A 1 109 ? -2.021 1.385 3.599 1.00 97.88 109 LEU A N 1
ATOM 839 C CA . LEU A 1 109 ? -1.227 0.199 3.294 1.00 97.88 109 LEU A CA 1
ATOM 840 C C . LEU A 1 109 ? -1.648 -0.442 1.968 1.00 97.88 109 LEU A C 1
ATOM 842 O O . LEU A 1 109 ? -0.783 -0.858 1.199 1.00 97.88 109 LEU A O 1
ATOM 846 N N . MET A 1 110 ? -2.941 -0.477 1.648 1.00 97.50 110 MET A N 1
ATOM 847 C CA . MET A 1 110 ? -3.440 -0.997 0.372 1.00 97.50 110 MET A CA 1
ATOM 848 C C . MET A 1 110 ? -2.980 -0.153 -0.823 1.00 97.50 110 MET A C 1
ATOM 850 O O . MET A 1 110 ? -2.637 -0.710 -1.873 1.00 97.50 110 MET A O 1
ATOM 854 N N . ILE A 1 111 ? -2.882 1.171 -0.664 1.00 96.25 111 ILE A N 1
ATOM 855 C CA . ILE A 1 111 ? -2.278 2.036 -1.684 1.00 96.25 111 ILE A CA 1
ATOM 856 C C . ILE A 1 111 ? -0.781 1.728 -1.815 1.00 96.25 111 ILE A C 1
ATOM 858 O O . ILE A 1 111 ? -0.303 1.519 -2.931 1.00 96.25 111 ILE A O 1
ATOM 862 N N . ALA A 1 112 ? -0.061 1.577 -0.699 1.00 97.44 112 ALA A N 1
ATOM 863 C CA . ALA A 1 112 ? 1.353 1.200 -0.711 1.00 97.44 112 ALA A CA 1
ATOM 864 C C . ALA A 1 112 ? 1.598 -0.172 -1.378 1.00 97.44 112 ALA A C 1
ATOM 866 O O . ALA A 1 112 ? 2.583 -0.343 -2.102 1.00 97.44 112 ALA A O 1
ATOM 867 N N . VAL A 1 113 ? 0.694 -1.148 -1.208 1.00 98.25 113 VAL A N 1
ATOM 868 C CA . VAL A 1 113 ? 0.734 -2.431 -1.939 1.00 98.25 113 VAL A CA 1
ATOM 869 C C . VAL A 1 113 ? 0.647 -2.194 -3.444 1.00 98.25 113 VAL A C 1
ATOM 871 O O . VAL A 1 113 ? 1.407 -2.795 -4.211 1.00 98.25 113 VAL A O 1
ATOM 874 N N . GLN A 1 114 ? -0.284 -1.348 -3.887 1.00 98.06 114 GLN A N 1
ATOM 875 C CA . GLN A 1 114 ? -0.466 -1.078 -5.307 1.00 98.06 114 GLN A CA 1
ATOM 876 C C . GLN A 1 114 ? 0.729 -0.318 -5.894 1.00 98.06 114 GLN A C 1
ATOM 878 O O . GLN A 1 114 ? 1.223 -0.698 -6.955 1.00 98.06 114 GLN A O 1
ATOM 883 N N . GLU A 1 115 ? 1.262 0.678 -5.187 1.00 96.94 115 GLU A N 1
ATOM 884 C CA . GLU A 1 115 ? 2.492 1.376 -5.572 1.00 96.94 115 GLU A CA 1
ATOM 885 C C . GLU A 1 115 ? 3.671 0.409 -5.715 1.00 96.94 115 GLU A C 1
ATOM 887 O O . GLU A 1 115 ? 4.369 0.431 -6.729 1.00 96.94 115 GLU A O 1
ATOM 892 N N . LEU A 1 116 ? 3.857 -0.506 -4.760 1.00 97.88 116 LEU A N 1
ATOM 893 C CA . LEU A 1 116 ? 4.948 -1.479 -4.796 1.00 97.88 116 LEU A CA 1
ATOM 894 C C . LEU A 1 116 ? 4.831 -2.448 -5.985 1.00 97.88 116 LEU A C 1
ATOM 896 O O . LEU A 1 116 ? 5.838 -2.800 -6.606 1.00 97.88 116 LEU A O 1
ATOM 900 N N . LYS A 1 117 ? 3.606 -2.860 -6.347 1.00 97.38 117 LYS A N 1
ATOM 901 C CA . LYS A 1 117 ? 3.358 -3.659 -7.562 1.00 97.38 117 LYS A CA 1
ATOM 90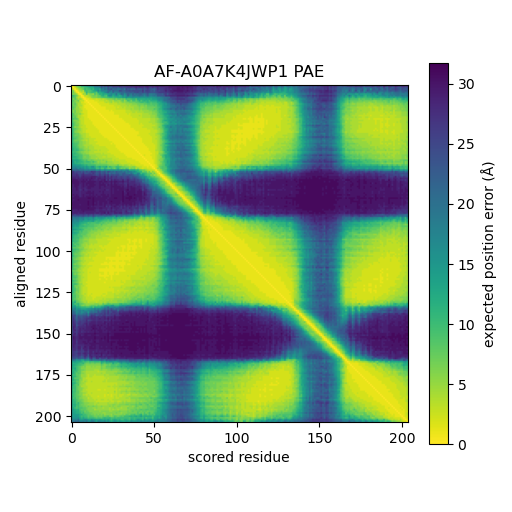2 C C . LYS A 1 117 ? 3.770 -2.891 -8.817 1.00 97.38 117 LYS A C 1
ATOM 904 O O . LYS A 1 117 ? 4.411 -3.470 -9.696 1.00 97.38 117 LYS A O 1
ATOM 909 N N . LEU A 1 118 ? 3.438 -1.602 -8.885 1.00 97.94 118 LEU A N 1
ATOM 910 C CA . LEU A 1 118 ? 3.804 -0.726 -9.998 1.00 97.94 118 LEU A CA 1
ATOM 911 C C . LEU A 1 118 ? 5.321 -0.499 -10.063 1.00 97.94 118 LEU A C 1
ATOM 913 O O . LEU A 1 118 ? 5.894 -0.554 -11.149 1.00 97.94 118 LEU A O 1
ATOM 917 N N . GLU A 1 119 ? 6.003 -0.341 -8.925 1.00 96.44 119 GLU A N 1
ATOM 918 C CA . GLU A 1 119 ? 7.470 -0.264 -8.860 1.00 96.44 119 GLU A CA 1
ATOM 919 C C . GLU A 1 119 ? 8.148 -1.540 -9.387 1.00 96.44 119 GLU A C 1
ATOM 921 O O . GLU A 1 119 ? 9.146 -1.467 -10.111 1.00 96.44 119 GLU A O 1
ATOM 926 N N . GLU A 1 120 ? 7.621 -2.721 -9.053 1.00 96.38 120 GLU A N 1
ATOM 927 C CA . GLU A 1 120 ? 8.162 -3.994 -9.541 1.00 96.38 120 GLU A CA 1
ATOM 928 C C . GLU A 1 120 ? 7.914 -4.176 -11.046 1.00 96.38 120 GLU A C 1
ATOM 930 O O . GLU A 1 120 ? 8.825 -4.568 -11.784 1.00 96.38 120 GLU A O 1
ATOM 935 N N . GLN A 1 121 ? 6.719 -3.825 -11.533 1.00 97.19 121 GLN A N 1
ATOM 936 C CA . GLN A 1 121 ? 6.414 -3.807 -12.966 1.00 97.19 121 GLN A CA 1
ATOM 937 C C . GLN A 1 121 ? 7.340 -2.852 -13.724 1.00 97.19 121 GLN A C 1
ATOM 939 O O . GLN A 1 121 ? 7.951 -3.256 -14.718 1.00 97.19 121 GLN A O 1
ATOM 944 N N . GLN A 1 122 ? 7.511 -1.626 -13.224 1.00 96.12 122 GLN A N 1
ATOM 945 C CA . GLN A 1 122 ? 8.437 -0.643 -13.778 1.00 96.12 122 GLN A CA 1
ATOM 946 C C . GLN A 1 122 ? 9.866 -1.198 -13.816 1.00 96.12 122 GLN A C 1
ATOM 948 O O . GLN A 1 122 ? 10.507 -1.180 -14.865 1.00 96.12 122 GLN A O 1
ATOM 953 N N . SER A 1 123 ? 10.347 -1.787 -12.714 1.00 94.81 123 SER A N 1
ATOM 954 C CA . SER A 1 123 ? 11.690 -2.376 -12.644 1.00 94.81 123 SER A CA 1
ATOM 955 C C . SER A 1 123 ? 11.895 -3.490 -13.675 1.00 94.81 123 SER A C 1
ATOM 957 O O . SER A 1 123 ? 12.961 -3.577 -14.294 1.00 94.81 123 SER A O 1
ATOM 959 N N . ARG A 1 124 ? 10.882 -4.337 -13.893 1.00 94.88 124 ARG A N 1
ATOM 960 C CA . ARG A 1 124 ? 10.921 -5.401 -14.904 1.00 94.88 124 ARG A CA 1
ATOM 961 C C . ARG A 1 124 ? 10.981 -4.834 -16.322 1.00 94.88 124 ARG A C 1
ATOM 963 O O . ARG A 1 124 ? 11.776 -5.326 -17.126 1.00 94.88 124 ARG A O 1
ATOM 970 N N . LEU A 1 125 ? 10.167 -3.827 -16.629 1.00 96.00 125 LEU A N 1
ATOM 971 C CA . LEU A 1 125 ? 10.143 -3.169 -17.939 1.00 96.00 125 LEU A CA 1
ATOM 972 C C . LEU A 1 125 ? 11.465 -2.431 -18.216 1.00 96.00 125 LEU A C 1
ATOM 974 O O . LEU A 1 125 ? 12.054 -2.602 -19.284 1.00 96.00 125 LEU A O 1
ATOM 978 N N . ASP A 1 126 ? 12.023 -1.734 -17.224 1.00 93.25 126 ASP A N 1
ATOM 979 C CA . ASP A 1 126 ? 13.334 -1.081 -17.328 1.00 93.25 126 ASP A CA 1
ATOM 980 C C . ASP A 1 126 ? 14.463 -2.083 -17.609 1.00 93.25 126 ASP A C 1
ATOM 982 O O . ASP A 1 126 ? 15.368 -1.826 -18.410 1.00 93.25 126 ASP A O 1
ATOM 986 N N . GLN A 1 127 ? 14.425 -3.263 -16.980 1.00 91.69 127 GLN A N 1
ATOM 987 C CA . GLN A 1 127 ? 15.377 -4.334 -17.278 1.00 91.69 127 GLN A CA 1
ATOM 988 C C . GLN A 1 127 ? 15.236 -4.846 -18.718 1.00 91.69 127 GLN A C 1
ATOM 990 O O . GLN A 1 127 ? 16.250 -5.171 -19.340 1.00 91.69 127 GLN A O 1
ATOM 995 N N . GLN A 1 128 ? 14.016 -4.920 -19.262 1.00 92.38 128 GLN A N 1
ATOM 996 C CA . GLN A 1 128 ? 13.786 -5.298 -20.661 1.00 92.38 128 GLN A CA 1
ATOM 997 C C . GLN A 1 128 ? 14.361 -4.253 -21.624 1.00 92.38 128 GLN A C 1
ATOM 999 O O . GLN A 1 128 ? 15.128 -4.623 -22.515 1.00 92.38 128 GLN A O 1
ATOM 1004 N N . LEU A 1 129 ? 14.116 -2.961 -21.387 1.00 90.50 129 LEU A N 1
ATOM 1005 C CA . LEU A 1 129 ? 14.702 -1.882 -22.194 1.00 90.50 129 LEU A CA 1
ATOM 1006 C C . LEU A 1 129 ? 16.231 -1.898 -22.168 1.00 90.50 129 LEU A C 1
ATOM 1008 O O . LEU A 1 129 ? 16.876 -1.836 -23.215 1.00 90.50 129 LEU A O 1
ATOM 1012 N N . ARG A 1 130 ? 16.840 -2.074 -20.989 1.00 89.12 130 ARG A N 1
ATOM 1013 C CA . ARG A 1 130 ? 18.304 -2.194 -20.869 1.00 89.12 130 ARG A CA 1
ATOM 1014 C C . ARG A 1 130 ? 18.856 -3.367 -21.681 1.00 89.12 130 ARG A C 1
ATOM 1016 O O . ARG A 1 130 ? 19.945 -3.248 -22.246 1.00 89.12 130 ARG A O 1
ATOM 1023 N N . ARG A 1 131 ? 18.124 -4.487 -21.773 1.00 87.69 131 ARG A N 1
ATOM 1024 C CA . ARG A 1 131 ? 18.501 -5.637 -22.618 1.00 87.69 131 ARG A CA 1
ATOM 1025 C C . ARG A 1 131 ? 18.417 -5.298 -24.105 1.00 87.69 131 ARG A C 1
ATOM 1027 O O . ARG A 1 131 ? 19.316 -5.710 -24.835 1.00 87.69 131 ARG A O 1
ATOM 1034 N N . PHE A 1 132 ? 17.399 -4.556 -24.548 1.00 84.25 132 PHE A N 1
ATOM 1035 C CA . PHE A 1 132 ? 17.298 -4.102 -25.940 1.00 84.25 132 PHE A CA 1
ATOM 1036 C C . PHE A 1 132 ? 18.452 -3.163 -26.313 1.00 84.25 132 PHE A C 1
ATOM 1038 O O . PHE A 1 132 ? 19.155 -3.435 -27.284 1.00 84.25 132 PHE A O 1
ATOM 1045 N N . MET A 1 133 ? 18.742 -2.157 -25.484 1.00 79.62 133 MET A N 1
ATOM 1046 C CA . MET A 1 133 ? 19.860 -1.225 -25.710 1.00 79.62 133 MET A CA 1
ATOM 1047 C C . MET A 1 133 ? 21.234 -1.922 -25.677 1.00 79.62 133 MET A C 1
ATOM 1049 O O . MET A 1 133 ? 22.133 -1.603 -26.452 1.00 79.62 133 MET A O 1
ATOM 1053 N N . SER A 1 134 ? 21.415 -2.934 -24.818 1.00 79.56 134 SER A N 1
ATOM 1054 C CA . SER A 1 134 ? 22.680 -3.687 -24.734 1.00 79.56 134 SER A CA 1
ATOM 1055 C C . SER A 1 134 ? 22.973 -4.547 -25.973 1.00 79.56 134 SER A C 1
ATOM 1057 O O . SER A 1 134 ? 24.131 -4.898 -26.210 1.00 79.56 134 SER A O 1
ATOM 1059 N N . LYS A 1 135 ? 21.948 -4.916 -26.755 1.00 66.44 135 LYS A N 1
ATOM 1060 C CA . LYS A 1 135 ? 22.114 -5.654 -28.018 1.00 66.44 135 LYS A CA 1
ATOM 1061 C C . LYS A 1 135 ? 22.583 -4.743 -29.160 1.00 66.44 135 LYS A C 1
ATOM 1063 O O . LYS A 1 135 ? 23.323 -5.210 -30.019 1.00 66.44 135 LYS A O 1
ATOM 1068 N N . GLU A 1 136 ? 22.256 -3.451 -29.122 1.00 58.16 136 GLU A N 1
ATOM 1069 C CA . GLU A 1 136 ? 22.689 -2.464 -30.128 1.00 58.16 136 GLU A CA 1
ATOM 1070 C C . GLU A 1 136 ? 24.180 -2.110 -30.025 1.00 58.16 136 GLU A C 1
ATOM 1072 O O . GLU A 1 136 ? 24.856 -1.914 -31.035 1.00 58.16 136 GLU A O 1
ATOM 1077 N N . GLY A 1 137 ? 24.735 -2.098 -28.807 1.00 52.84 137 GLY A N 1
ATOM 1078 C CA . GLY A 1 137 ? 26.135 -1.727 -28.564 1.00 52.84 137 GLY A CA 1
ATOM 1079 C C . GLY A 1 137 ? 27.186 -2.743 -29.036 1.00 52.84 137 GLY A C 1
ATOM 1080 O O . GLY A 1 137 ? 28.373 -2.428 -29.043 1.00 52.84 137 GLY A O 1
ATOM 1081 N N . LYS A 1 138 ? 26.794 -3.963 -29.433 1.00 48.09 138 LYS A N 1
ATOM 1082 C CA . LYS A 1 138 ? 27.730 -5.033 -29.840 1.00 48.09 138 LYS A CA 1
ATOM 1083 C C . LYS A 1 138 ? 27.996 -5.109 -31.352 1.00 48.09 138 LYS A C 1
ATOM 1085 O O . LYS A 1 138 ? 28.875 -5.863 -31.757 1.00 48.09 138 LYS A O 1
ATOM 1090 N N . GLY A 1 139 ? 27.295 -4.323 -32.173 1.00 47.19 139 GLY A N 1
ATOM 1091 C CA . GLY A 1 139 ? 27.447 -4.321 -33.638 1.00 47.19 139 GLY A CA 1
ATOM 1092 C C . GLY A 1 139 ? 28.568 -3.432 -34.202 1.00 47.19 139 GLY A C 1
ATOM 1093 O O . GLY A 1 139 ? 28.852 -3.515 -35.389 1.00 47.19 139 GLY A O 1
ATOM 1094 N N . HIS A 1 140 ? 29.227 -2.604 -33.384 1.00 47.16 140 HIS A N 1
ATOM 1095 C CA . HIS A 1 140 ? 30.049 -1.481 -33.874 1.00 47.16 140 HIS A CA 1
ATOM 1096 C C . HIS A 1 140 ? 31.575 -1.621 -33.668 1.00 47.16 140 HIS A C 1
ATOM 1098 O O . HIS A 1 140 ? 32.295 -0.632 -33.752 1.00 47.16 140 HIS A O 1
ATOM 1104 N N . GLY A 1 141 ? 32.108 -2.818 -33.385 1.00 43.31 141 GLY A N 1
ATOM 1105 C CA . GLY A 1 141 ? 33.484 -2.944 -32.865 1.00 43.31 141 GLY A CA 1
ATOM 1106 C C . GLY A 1 141 ? 34.350 -4.088 -33.391 1.00 43.31 141 GLY A C 1
ATOM 1107 O O . GLY A 1 141 ? 35.266 -4.498 -32.684 1.00 43.31 141 GLY A O 1
ATOM 1108 N N . ALA A 1 142 ? 34.094 -4.629 -34.585 1.00 41.09 142 ALA A N 1
ATOM 1109 C CA . ALA A 1 142 ? 34.930 -5.687 -35.173 1.00 41.09 142 ALA A CA 1
ATOM 1110 C C . ALA A 1 142 ? 35.559 -5.290 -36.522 1.00 41.09 142 ALA A C 1
ATOM 1112 O O . ALA A 1 142 ? 35.731 -6.120 -37.407 1.00 41.09 142 ALA A O 1
ATOM 1113 N N . GLY A 1 143 ? 35.955 -4.025 -36.676 1.00 42.12 143 GLY A N 1
ATOM 1114 C CA . GLY A 1 143 ? 36.885 -3.606 -37.725 1.00 42.12 143 GLY A CA 1
ATOM 1115 C C . GLY A 1 143 ? 38.329 -3.824 -37.275 1.00 42.12 143 GLY A C 1
ATOM 1116 O O . GLY A 1 143 ? 39.002 -2.873 -36.889 1.00 42.12 143 GLY A O 1
ATOM 1117 N N . ARG A 1 144 ? 38.822 -5.071 -37.285 1.00 38.31 144 ARG A N 1
ATOM 1118 C CA . ARG A 1 144 ? 40.274 -5.323 -37.228 1.00 38.31 144 ARG A CA 1
ATOM 1119 C C . ARG A 1 144 ? 40.883 -4.761 -38.512 1.00 38.31 144 ARG A C 1
ATOM 1121 O O . ARG A 1 144 ? 40.821 -5.411 -39.551 1.00 38.31 144 ARG A O 1
ATOM 1128 N N . GLY A 1 145 ? 41.460 -3.564 -38.436 1.00 38.59 145 GLY A N 1
ATOM 1129 C CA . GLY A 1 145 ? 42.295 -3.004 -39.494 1.00 38.59 145 GLY A CA 1
ATOM 1130 C C . GLY A 1 145 ? 43.496 -3.914 -39.737 1.00 38.59 145 GLY A C 1
ATOM 1131 O O . GLY A 1 145 ? 44.484 -3.859 -39.010 1.00 38.59 145 GLY A O 1
ATOM 1132 N N . ASN A 1 146 ? 43.391 -4.788 -40.737 1.00 40.47 146 ASN A N 1
ATOM 1133 C CA . ASN A 1 146 ? 44.495 -5.588 -41.238 1.00 40.47 146 ASN A CA 1
ATOM 1134 C C . ASN A 1 146 ? 44.969 -4.981 -42.562 1.00 40.47 146 ASN A C 1
ATOM 1136 O O . ASN A 1 146 ? 44.322 -5.132 -43.591 1.00 40.47 146 ASN A O 1
ATOM 1140 N N . ARG A 1 147 ? 46.130 -4.330 -42.478 1.00 38.97 147 ARG A N 1
ATOM 1141 C CA . ARG A 1 147 ? 47.213 -4.362 -43.465 1.00 38.97 147 ARG A CA 1
ATOM 1142 C C . ARG A 1 147 ? 46.864 -3.915 -44.885 1.00 38.97 147 ARG A C 1
ATOM 1144 O O . ARG A 1 147 ? 46.506 -4.690 -45.764 1.00 38.97 147 ARG A O 1
ATOM 1151 N N . GLU A 1 148 ? 47.163 -2.645 -45.097 1.00 44.50 148 GLU A N 1
ATOM 1152 C CA . GLU A 1 148 ? 47.481 -2.029 -46.375 1.00 44.50 148 GLU A CA 1
ATOM 1153 C C . GLU A 1 148 ? 48.416 -2.922 -47.207 1.00 44.50 148 GLU A C 1
ATOM 1155 O O . GLU A 1 148 ? 49.609 -3.086 -46.933 1.00 44.50 148 GLU A O 1
ATOM 1160 N N . ARG A 1 149 ? 47.843 -3.560 -48.224 1.00 41.16 149 ARG A N 1
ATOM 1161 C CA . ARG A 1 149 ? 48.580 -4.085 -49.365 1.00 41.16 149 ARG A CA 1
ATOM 1162 C C . ARG A 1 149 ? 47.691 -3.922 -50.585 1.00 41.16 149 ARG A C 1
ATOM 1164 O O . ARG A 1 149 ? 46.940 -4.813 -50.964 1.00 41.16 149 ARG A O 1
ATOM 1171 N N . THR A 1 150 ? 47.792 -2.730 -51.165 1.00 47.62 150 THR A N 1
ATOM 1172 C CA . THR A 1 150 ? 47.456 -2.412 -52.551 1.00 47.62 150 THR A CA 1
ATOM 1173 C C . THR A 1 150 ? 47.751 -3.611 -53.428 1.00 47.62 150 THR A C 1
ATOM 1175 O O . THR A 1 150 ? 48.883 -4.102 -53.346 1.00 47.62 150 THR A O 1
ATOM 1178 N N . ARG A 1 151 ? 46.772 -4.047 -54.238 1.00 43.03 151 ARG A N 1
ATOM 1179 C CA . ARG A 1 151 ? 46.968 -4.651 -55.565 1.00 43.03 151 ARG A CA 1
ATOM 1180 C C . ARG A 1 151 ? 45.648 -5.165 -56.186 1.00 43.03 151 ARG A C 1
ATOM 1182 O O . ARG A 1 151 ? 45.053 -6.115 -55.699 1.00 43.03 151 ARG A O 1
ATOM 1189 N N . HIS A 1 152 ? 45.317 -4.558 -57.331 1.00 46.19 152 HIS A N 1
ATOM 1190 C CA . HIS A 1 152 ? 44.555 -5.101 -58.472 1.00 46.19 152 HIS A CA 1
ATOM 1191 C C . HIS A 1 152 ? 43.017 -5.009 -58.429 1.00 46.19 152 HIS A C 1
ATOM 1193 O O . HIS A 1 152 ? 42.330 -5.758 -57.746 1.00 46.19 152 HIS A O 1
ATOM 1199 N N . LEU A 1 153 ? 42.491 -4.087 -59.243 1.00 44.25 153 LEU A N 1
ATOM 1200 C CA . LEU A 1 153 ? 41.077 -3.928 -59.587 1.00 44.25 153 LEU A CA 1
ATOM 1201 C C . LEU A 1 153 ? 40.649 -5.035 -60.569 1.00 44.25 153 LEU A C 1
ATOM 1203 O O . LEU A 1 153 ? 41.240 -5.159 -61.639 1.00 44.25 153 LEU A O 1
ATOM 1207 N N . CYS A 1 154 ? 39.599 -5.787 -60.234 1.00 39.72 154 CYS A N 1
ATOM 1208 C CA . CYS A 1 154 ? 38.783 -6.544 -61.192 1.00 39.72 154 CYS A CA 1
ATOM 1209 C C . CYS A 1 154 ? 37.379 -5.911 -61.235 1.00 39.72 154 CYS A C 1
ATOM 1211 O O . CYS A 1 154 ? 36.802 -5.696 -60.166 1.00 39.72 154 CYS A O 1
ATOM 1213 N N . PRO A 1 155 ? 36.802 -5.609 -62.414 1.00 48.19 155 PRO A N 1
ATOM 1214 C CA . PRO A 1 155 ? 35.443 -5.098 -62.516 1.00 48.19 155 PRO A CA 1
ATOM 1215 C C . PRO A 1 155 ? 34.482 -6.277 -62.680 1.00 48.19 155 PRO A C 1
ATOM 1217 O O . PRO A 1 155 ? 34.480 -6.942 -63.711 1.00 48.19 155 PRO A O 1
ATOM 1220 N N . GLY A 1 156 ? 33.665 -6.556 -61.667 1.00 52.12 156 GLY A N 1
ATOM 1221 C CA . GLY A 1 156 ? 32.609 -7.559 -61.807 1.00 52.12 156 GLY A CA 1
ATOM 1222 C C . GLY A 1 156 ? 32.318 -8.337 -60.541 1.00 52.12 156 GLY A C 1
ATOM 1223 O O . GLY A 1 156 ? 32.525 -9.542 -60.490 1.00 52.12 156 GLY A O 1
ATOM 1224 N N . SER A 1 157 ? 31.814 -7.670 -59.511 1.00 43.94 157 SER A N 1
ATOM 1225 C CA . SER A 1 157 ? 30.975 -8.311 -58.499 1.00 43.94 157 SER A CA 1
ATOM 1226 C C . SER A 1 157 ? 30.092 -7.227 -57.899 1.00 43.94 157 SER A C 1
ATOM 1228 O O . SER A 1 157 ? 30.595 -6.228 -57.390 1.00 43.94 157 SER A O 1
ATOM 1230 N N . SER A 1 158 ? 28.778 -7.402 -58.019 1.00 48.44 158 SER A N 1
ATOM 1231 C CA . SER A 1 158 ? 27.766 -6.562 -57.378 1.00 48.44 158 SER A CA 1
ATOM 1232 C C . SER A 1 158 ? 28.117 -6.372 -55.897 1.00 48.44 158 SER A C 1
ATOM 1234 O O . SER A 1 158 ? 28.323 -7.382 -55.217 1.00 48.44 158 SER A O 1
ATOM 1236 N N . PRO A 1 159 ? 28.176 -5.142 -55.356 1.00 44.72 159 PRO A N 1
ATOM 1237 C CA . PRO A 1 159 ? 28.292 -4.980 -53.922 1.00 44.72 159 PRO A CA 1
ATOM 1238 C C . PRO A 1 159 ? 26.947 -5.403 -53.334 1.00 44.72 159 PRO A C 1
ATOM 1240 O O . PRO A 1 159 ? 25.962 -4.667 -53.397 1.00 44.72 159 PRO A O 1
ATOM 1243 N N . ALA A 1 160 ? 26.883 -6.623 -52.800 1.00 47.53 160 ALA A N 1
ATOM 1244 C CA . ALA A 1 160 ? 25.885 -6.941 -51.795 1.00 47.53 160 ALA A CA 1
ATOM 1245 C C . ALA A 1 160 ? 26.018 -5.855 -50.724 1.00 47.53 160 ALA A C 1
ATOM 1247 O O . ALA A 1 160 ? 27.086 -5.693 -50.127 1.00 47.53 160 ALA A O 1
ATOM 1248 N N . ALA A 1 161 ? 24.971 -5.042 -50.591 1.00 42.59 161 ALA A N 1
ATOM 1249 C CA . ALA A 1 161 ? 24.930 -3.946 -49.645 1.00 42.59 161 ALA A CA 1
ATOM 1250 C C . ALA A 1 161 ? 25.357 -4.467 -48.263 1.00 42.59 161 ALA A C 1
ATOM 1252 O O . ALA A 1 161 ? 24.906 -5.547 -47.864 1.00 42.59 161 ALA A O 1
ATOM 1253 N N . PRO A 1 162 ? 26.204 -3.735 -47.521 1.00 46.16 162 PRO A N 1
ATOM 1254 C CA . PRO A 1 162 ? 26.448 -4.074 -46.137 1.00 46.16 162 PRO A CA 1
ATOM 1255 C C . PRO A 1 162 ? 25.098 -3.944 -45.437 1.00 46.16 162 PRO A C 1
ATOM 1257 O O . PRO A 1 162 ? 24.532 -2.852 -45.367 1.00 46.16 162 PRO A O 1
ATOM 1260 N N . THR A 1 163 ? 24.535 -5.067 -44.993 1.00 49.44 163 THR A N 1
ATOM 1261 C CA . THR A 1 163 ? 23.373 -5.086 -44.108 1.00 49.44 163 THR A CA 1
ATOM 1262 C C . THR A 1 163 ? 23.825 -4.497 -42.785 1.00 49.44 163 THR A C 1
ATOM 1264 O O . THR A 1 163 ? 24.258 -5.203 -41.876 1.00 49.44 163 THR A O 1
ATOM 1267 N N . ASP A 1 164 ? 23.807 -3.172 -42.749 1.00 44.44 164 ASP A N 1
ATOM 1268 C CA . ASP A 1 164 ? 24.016 -2.363 -41.571 1.00 44.44 164 ASP A CA 1
ATOM 1269 C C . ASP A 1 164 ? 23.066 -2.861 -40.481 1.00 44.44 164 ASP A C 1
ATOM 1271 O O . ASP A 1 164 ? 21.910 -3.207 -40.758 1.00 44.44 164 ASP A O 1
ATOM 1275 N N . ALA A 1 165 ? 23.589 -2.970 -39.265 1.00 59.34 165 ALA A N 1
ATOM 1276 C CA . ALA A 1 165 ? 23.020 -3.669 -38.121 1.00 59.34 165 ALA A CA 1
ATOM 1277 C C . ALA A 1 165 ? 21.760 -2.969 -37.577 1.00 59.34 165 ALA A C 1
ATOM 1279 O O . ALA A 1 165 ? 21.724 -2.458 -36.460 1.00 59.34 165 ALA A O 1
ATOM 1280 N N . ARG A 1 166 ? 20.700 -2.922 -38.381 1.00 63.03 166 ARG A N 1
ATOM 1281 C CA . ARG A 1 166 ? 19.414 -2.336 -38.026 1.00 63.03 166 ARG A CA 1
ATOM 1282 C C . ARG A 1 166 ? 18.635 -3.360 -37.210 1.00 63.03 166 ARG A C 1
ATOM 1284 O O . ARG A 1 166 ? 18.339 -4.438 -37.723 1.00 63.03 166 ARG A O 1
ATOM 1291 N N . LYS A 1 167 ? 18.276 -3.006 -35.965 1.00 66.94 167 LYS A N 1
ATOM 1292 C CA . LYS A 1 167 ? 17.275 -3.730 -35.159 1.00 66.94 167 LYS A CA 1
ATOM 1293 C C . LYS A 1 167 ? 16.153 -4.227 -36.067 1.00 66.94 167 LYS A C 1
ATOM 1295 O O . LYS A 1 167 ? 15.584 -3.446 -36.852 1.00 66.94 167 LYS A O 1
ATOM 1300 N N . THR A 1 168 ? 15.822 -5.508 -35.942 1.00 83.75 168 THR A N 1
ATOM 1301 C CA . THR A 1 168 ? 14.726 -6.094 -36.713 1.00 83.75 168 THR A CA 1
ATOM 1302 C C . THR A 1 168 ? 13.436 -5.303 -36.442 1.00 83.75 168 THR A C 1
ATOM 1304 O O . THR A 1 168 ? 13.268 -4.744 -35.353 1.00 83.75 168 THR A O 1
ATOM 1307 N N . PRO A 1 169 ? 12.503 -5.203 -37.405 1.00 84.88 169 PRO A N 1
ATOM 1308 C CA . PRO A 1 169 ? 11.212 -4.555 -37.163 1.00 84.88 169 PRO A CA 1
ATOM 1309 C C . PRO A 1 169 ? 10.492 -5.117 -35.927 1.00 84.88 169 PRO A C 1
ATOM 1311 O O . PRO A 1 169 ? 9.888 -4.360 -35.175 1.00 84.88 169 PRO A O 1
ATOM 1314 N N . ALA A 1 170 ? 10.640 -6.421 -35.675 1.00 85.75 170 ALA A N 1
ATOM 1315 C CA . ALA A 1 170 ? 10.121 -7.090 -34.487 1.00 85.75 170 ALA A CA 1
ATOM 1316 C C . ALA A 1 170 ? 10.764 -6.584 -33.181 1.00 85.75 170 ALA A C 1
ATOM 1318 O O . ALA A 1 170 ? 10.058 -6.340 -32.207 1.00 85.75 170 ALA A O 1
ATOM 1319 N N . GLU A 1 171 ? 12.083 -6.373 -33.148 1.00 85.69 171 GLU A N 1
ATOM 1320 C CA . GLU A 1 171 ? 12.768 -5.820 -31.969 1.00 85.69 171 GLU A CA 1
ATOM 1321 C C . GLU A 1 171 ? 12.365 -4.371 -31.689 1.00 85.69 171 GLU A C 1
ATOM 1323 O O . GLU A 1 171 ? 12.174 -4.009 -30.530 1.00 85.69 171 GLU A O 1
ATOM 1328 N N . ARG A 1 172 ? 12.188 -3.555 -32.737 1.00 86.31 172 ARG A N 1
ATOM 1329 C CA . ARG A 1 172 ? 11.688 -2.177 -32.595 1.00 86.31 172 ARG A CA 1
ATOM 1330 C C . ARG A 1 172 ? 10.252 -2.144 -32.073 1.00 86.31 172 ARG A C 1
ATOM 1332 O O . ARG A 1 172 ? 9.950 -1.331 -31.206 1.00 86.31 172 ARG A O 1
ATOM 1339 N N . ALA A 1 173 ? 9.394 -3.044 -32.553 1.00 89.88 173 ALA A N 1
ATOM 1340 C CA . ALA A 1 173 ? 8.026 -3.171 -32.057 1.00 89.88 173 ALA A CA 1
ATOM 1341 C C . ALA A 1 173 ? 7.992 -3.595 -30.578 1.00 89.88 173 ALA A C 1
ATOM 1343 O O . ALA A 1 173 ? 7.281 -2.985 -29.786 1.00 89.88 173 ALA A O 1
ATOM 1344 N N . ALA A 1 174 ? 8.810 -4.575 -30.178 1.00 89.81 174 ALA A N 1
ATOM 1345 C CA . ALA A 1 174 ? 8.888 -5.025 -28.786 1.00 89.81 174 ALA A CA 1
ATOM 1346 C C . ALA A 1 174 ? 9.411 -3.933 -27.830 1.00 89.81 174 ALA A C 1
ATOM 1348 O O . ALA A 1 174 ? 8.945 -3.803 -26.696 1.00 89.81 174 ALA A O 1
ATOM 1349 N N . GLU A 1 175 ? 10.371 -3.121 -28.277 1.00 90.31 175 GLU A N 1
ATOM 1350 C CA . GLU A 1 175 ? 10.854 -1.960 -27.525 1.00 90.31 175 GLU A CA 1
ATOM 1351 C C . GLU A 1 175 ? 9.767 -0.888 -27.371 1.00 90.31 175 GLU A C 1
ATOM 1353 O O . GLU A 1 175 ? 9.534 -0.409 -26.260 1.00 90.31 175 GLU A O 1
ATOM 1358 N N . GLN A 1 176 ? 9.059 -0.557 -28.455 1.00 92.88 176 GLN A N 1
ATOM 1359 C CA . GLN A 1 176 ? 7.937 0.388 -28.428 1.00 92.88 176 GLN A CA 1
ATOM 1360 C C . GLN A 1 176 ? 6.803 -0.088 -27.513 1.00 92.88 176 GLN A C 1
ATOM 1362 O O . GLN A 1 176 ? 6.272 0.706 -26.740 1.00 92.88 176 GLN A O 1
ATOM 1367 N N . GLU A 1 177 ? 6.476 -1.381 -27.529 1.00 95.50 177 GLU A N 1
ATOM 1368 C CA . GLU A 1 177 ? 5.497 -1.974 -26.613 1.00 95.50 177 GLU A CA 1
ATOM 1369 C C . GLU A 1 177 ? 5.947 -1.857 -25.147 1.00 95.50 177 GLU A C 1
ATOM 1371 O O . GLU A 1 177 ? 5.151 -1.530 -24.266 1.00 95.50 177 GLU A O 1
ATOM 1376 N N . THR A 1 178 ? 7.237 -2.070 -24.874 1.00 94.69 178 THR A N 1
ATOM 1377 C CA . THR A 1 178 ? 7.798 -1.928 -23.521 1.00 94.69 178 THR A CA 1
ATOM 1378 C C . THR A 1 178 ? 7.692 -0.483 -23.024 1.00 94.69 178 THR A C 1
ATOM 1380 O O . THR A 1 178 ? 7.310 -0.256 -21.875 1.00 94.69 178 THR A O 1
ATOM 1383 N N . LEU A 1 179 ? 7.975 0.500 -23.887 1.00 94.19 179 LEU A N 1
ATOM 1384 C CA . LEU A 1 179 ? 7.810 1.925 -23.576 1.00 94.19 179 LEU A CA 1
ATOM 1385 C C . LEU A 1 179 ? 6.342 2.297 -23.335 1.00 94.19 179 LEU A C 1
ATOM 1387 O O . LEU A 1 179 ? 6.046 3.016 -22.383 1.00 94.19 179 LEU A O 1
ATOM 1391 N N . ALA A 1 180 ? 5.418 1.778 -24.148 1.00 96.69 180 ALA A N 1
ATOM 1392 C CA . ALA A 1 180 ? 3.987 2.010 -23.964 1.00 96.69 180 ALA A CA 1
ATOM 1393 C C . ALA A 1 180 ? 3.499 1.494 -22.598 1.00 96.69 180 ALA A C 1
ATOM 1395 O O . ALA A 1 180 ? 2.802 2.208 -21.880 1.00 96.69 180 ALA A O 1
ATOM 1396 N N . ARG A 1 181 ? 3.941 0.298 -22.189 1.00 97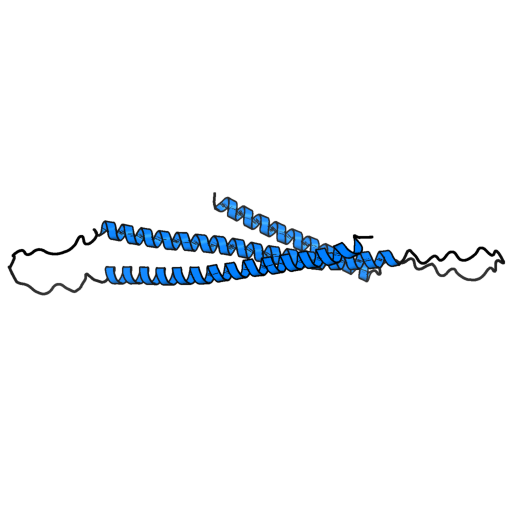.00 181 ARG A N 1
ATOM 1397 C CA . ARG A 1 181 ? 3.629 -0.257 -20.860 1.00 97.00 181 ARG A CA 1
ATOM 1398 C C . ARG A 1 181 ? 4.221 0.564 -19.713 1.00 97.00 181 ARG A C 1
ATOM 1400 O O . ARG A 1 181 ? 3.599 0.673 -18.665 1.00 97.00 181 ARG A O 1
ATOM 1407 N N . LEU A 1 182 ? 5.402 1.160 -19.886 1.00 96.75 182 LEU A N 1
ATOM 1408 C CA . LEU A 1 182 ? 5.964 2.062 -18.872 1.00 96.75 182 LEU A CA 1
ATOM 1409 C C . LEU A 1 182 ? 5.114 3.321 -18.689 1.00 96.75 182 LEU A C 1
ATOM 1411 O O . LEU A 1 182 ? 4.896 3.741 -17.555 1.00 96.75 182 LEU A O 1
ATOM 1415 N N . LEU A 1 183 ? 4.611 3.903 -19.782 1.00 96.12 183 LEU A N 1
ATOM 1416 C CA . LEU A 1 183 ? 3.693 5.043 -19.710 1.00 96.12 183 LEU A CA 1
ATOM 1417 C C . LEU A 1 183 ? 2.399 4.672 -18.980 1.00 96.12 183 LEU A C 1
ATOM 1419 O O . LEU A 1 183 ? 1.916 5.450 -18.161 1.00 96.12 183 LEU A O 1
ATOM 1423 N N . GLU A 1 184 ? 1.872 3.472 -19.223 1.00 97.12 184 GLU A N 1
ATOM 1424 C CA . GLU A 1 184 ? 0.709 2.964 -18.496 1.00 97.12 184 GLU A CA 1
ATOM 1425 C C . GLU A 1 184 ? 0.973 2.878 -16.986 1.00 97.12 184 GLU A C 1
ATOM 1427 O O . GLU A 1 184 ? 0.172 3.381 -16.201 1.00 97.12 184 GLU A O 1
ATOM 1432 N N . VAL A 1 185 ? 2.122 2.335 -16.571 1.00 97.62 185 VAL A N 1
ATOM 1433 C CA . VAL A 1 185 ? 2.508 2.272 -15.151 1.00 97.62 185 VAL A CA 1
ATOM 1434 C C . VAL A 1 185 ? 2.592 3.669 -14.527 1.00 97.62 185 VAL A C 1
ATOM 1436 O O . VAL A 1 185 ? 2.113 3.875 -13.413 1.00 97.62 185 VAL A O 1
ATOM 1439 N N . VAL A 1 186 ? 3.162 4.651 -15.233 1.00 96.56 186 VAL A N 1
ATOM 1440 C CA . VAL A 1 186 ? 3.219 6.045 -14.754 1.00 96.56 186 VAL A CA 1
ATOM 1441 C C . VAL A 1 186 ? 1.814 6.625 -14.591 1.00 96.56 186 VAL A C 1
ATOM 1443 O O . VAL A 1 186 ? 1.517 7.221 -13.557 1.00 96.56 186 VAL A O 1
ATOM 1446 N N . ASN A 1 187 ? 0.926 6.405 -15.560 1.00 96.69 187 ASN A N 1
ATOM 1447 C CA . ASN A 1 187 ? -0.460 6.865 -15.477 1.00 96.69 187 ASN A CA 1
ATOM 1448 C C . ASN A 1 187 ? -1.211 6.213 -14.307 1.00 96.69 187 ASN A C 1
ATOM 1450 O O . ASN A 1 187 ? -1.925 6.901 -13.581 1.00 96.69 187 ASN A O 1
ATOM 1454 N N . GLN A 1 188 ? -1.012 4.912 -14.079 1.00 97.44 188 GLN A N 1
ATOM 1455 C CA . GLN A 1 188 ? -1.592 4.199 -12.939 1.00 97.44 188 GLN A CA 1
ATOM 1456 C C . GLN A 1 188 ? -1.090 4.767 -11.602 1.00 97.44 188 GLN A C 1
ATOM 1458 O O . GLN A 1 188 ? -1.886 4.969 -10.690 1.00 97.44 188 GLN A O 1
ATOM 1463 N N . ARG A 1 189 ? 0.204 5.099 -11.486 1.00 96.31 189 ARG A N 1
ATOM 1464 C CA . ARG A 1 189 ? 0.753 5.764 -10.289 1.00 96.31 189 ARG A CA 1
ATOM 1465 C C . ARG A 1 189 ? 0.160 7.156 -10.081 1.00 96.31 189 ARG A C 1
ATOM 1467 O O . ARG A 1 189 ? -0.187 7.495 -8.957 1.00 96.31 189 ARG A O 1
ATOM 1474 N N . ASN A 1 190 ? -0.004 7.938 -11.148 1.00 95.81 190 ASN A N 1
ATOM 1475 C CA . ASN A 1 190 ? -0.635 9.257 -11.062 1.00 95.81 190 ASN A CA 1
ATOM 1476 C C . ASN A 1 190 ? -2.082 9.160 -10.561 1.00 95.81 190 ASN A C 1
ATOM 1478 O O . ASN A 1 190 ? -2.499 9.973 -9.742 1.00 95.81 190 ASN A O 1
ATOM 1482 N N . ALA A 1 191 ? -2.830 8.137 -10.985 1.00 95.88 191 ALA A N 1
ATOM 1483 C CA . ALA A 1 191 ? -4.174 7.891 -10.469 1.00 95.88 191 ALA A CA 1
ATOM 1484 C C . ALA A 1 191 ? -4.177 7.608 -8.954 1.00 95.88 191 ALA A C 1
ATOM 1486 O O . ALA A 1 191 ? -5.033 8.130 -8.247 1.00 95.88 191 ALA A O 1
ATOM 1487 N N . LEU A 1 192 ? -3.203 6.849 -8.434 1.00 94.94 192 LEU A N 1
ATOM 1488 C CA . LEU A 1 192 ? -3.080 6.614 -6.986 1.00 94.94 192 LEU A CA 1
ATOM 1489 C C . LEU A 1 192 ? -2.781 7.897 -6.205 1.00 94.94 192 LEU A C 1
ATOM 1491 O O . LEU A 1 192 ? -3.363 8.107 -5.145 1.00 94.94 192 LEU A O 1
ATOM 1495 N N . ILE A 1 193 ? -1.930 8.771 -6.749 1.00 93.00 193 ILE A N 1
ATOM 1496 C CA . ILE A 1 193 ? -1.643 10.083 -6.150 1.00 93.00 193 ILE A CA 1
ATOM 1497 C C . ILE A 1 193 ? -2.928 10.914 -6.049 1.00 93.00 193 ILE A C 1
ATOM 1499 O O . ILE A 1 193 ? -3.181 11.528 -5.017 1.00 93.00 193 ILE A O 1
ATOM 1503 N N . HIS A 1 194 ? -3.764 10.907 -7.092 1.00 93.75 194 HIS A N 1
ATOM 1504 C CA . HIS A 1 194 ? -5.056 11.593 -7.052 1.00 93.75 194 HIS A CA 1
ATOM 1505 C C . HIS A 1 194 ? -5.981 11.023 -5.973 1.00 93.75 194 HIS A C 1
ATOM 1507 O O . HIS A 1 194 ? -6.543 11.798 -5.209 1.00 93.75 194 HIS A O 1
ATOM 1513 N N . VAL A 1 195 ? -6.077 9.696 -5.847 1.00 92.06 195 VAL A N 1
ATOM 1514 C CA . VAL A 1 195 ? -6.882 9.049 -4.793 1.00 92.06 195 VAL A CA 1
ATOM 1515 C C . VAL A 1 195 ? -6.400 9.444 -3.391 1.00 92.06 195 VAL A C 1
ATOM 1517 O O . VAL A 1 195 ? -7.215 9.753 -2.523 1.00 92.06 195 VAL A O 1
ATOM 1520 N N . GLN A 1 196 ? -5.083 9.471 -3.160 1.00 91.31 196 GLN A N 1
ATOM 1521 C CA . GLN A 1 196 ? -4.514 9.919 -1.883 1.00 91.31 196 GLN A CA 1
ATOM 1522 C C . GLN A 1 196 ? -4.843 11.389 -1.599 1.00 91.31 196 GLN A C 1
ATOM 1524 O O . GLN A 1 196 ? -5.196 11.733 -0.474 1.00 91.31 196 GLN A O 1
ATOM 1529 N N . GLU A 1 197 ? -4.750 12.251 -2.610 1.00 90.88 197 GLU A N 1
ATOM 1530 C CA . GLU A 1 197 ? -5.021 13.679 -2.462 1.00 90.88 197 GLU A CA 1
ATOM 1531 C C . GLU A 1 197 ? -6.510 13.964 -2.220 1.00 90.88 197 GLU A C 1
ATOM 1533 O O . GLU A 1 197 ? -6.846 14.741 -1.330 1.00 90.88 197 GLU A O 1
ATOM 1538 N N . GLU A 1 198 ? -7.414 13.296 -2.939 1.00 91.38 198 GLU A N 1
ATOM 1539 C CA . GLU A 1 198 ? -8.863 13.385 -2.709 1.00 91.38 198 GLU A CA 1
ATOM 1540 C C . GLU A 1 198 ? -9.235 12.950 -1.289 1.00 91.38 198 GLU A C 1
ATOM 1542 O O . GLU A 1 198 ? -10.015 13.623 -0.607 1.00 91.38 198 GLU A O 1
ATOM 1547 N N . ARG A 1 199 ? -8.633 11.855 -0.810 1.00 89.19 199 ARG A N 1
ATOM 1548 C CA . ARG A 1 199 ? -8.809 11.395 0.567 1.00 89.19 199 ARG A CA 1
ATOM 1549 C C . ARG A 1 199 ? -8.289 12.427 1.569 1.00 89.19 199 ARG A C 1
ATOM 1551 O O . ARG A 1 199 ? -9.012 12.785 2.492 1.00 89.19 199 ARG A O 1
ATOM 1558 N N . ARG A 1 200 ? -7.079 12.956 1.361 1.00 88.94 200 ARG A N 1
ATOM 1559 C CA . ARG A 1 200 ? -6.476 13.987 2.220 1.00 88.94 200 ARG A CA 1
ATOM 1560 C C . ARG A 1 200 ? -7.341 15.248 2.301 1.00 88.94 200 ARG A C 1
ATOM 1562 O O . ARG A 1 200 ? -7.437 15.851 3.363 1.00 88.94 200 ARG A O 1
ATOM 1569 N N . LEU A 1 201 ? -7.953 15.654 1.188 1.00 90.50 201 LEU A N 1
ATOM 1570 C CA . LEU A 1 201 ? -8.866 16.799 1.126 1.00 90.50 201 LEU A CA 1
ATOM 1571 C C . LEU A 1 201 ? -10.213 16.520 1.803 1.00 90.50 201 LEU A C 1
ATOM 1573 O O . LEU A 1 201 ? -10.805 17.446 2.341 1.00 90.50 201 LEU A O 1
ATOM 1577 N N . SER A 1 202 ? -10.684 15.271 1.795 1.00 88.25 202 SER A N 1
ATOM 1578 C CA . SER A 1 202 ? -11.941 14.871 2.448 1.00 88.25 202 SER A CA 1
ATOM 1579 C C . SER A 1 202 ? -11.838 14.809 3.978 1.00 88.25 202 SER A C 1
ATOM 1581 O O . SER A 1 202 ? -12.859 14.792 4.660 1.00 88.25 202 SER A O 1
ATOM 1583 N N . GLU A 1 203 ? -10.617 14.746 4.515 1.00 81.94 203 GLU A N 1
ATOM 1584 C CA . GLU A 1 203 ? -10.327 14.716 5.955 1.00 81.94 203 GLU A CA 1
ATOM 1585 C C . GLU A 1 203 ? -10.078 16.125 6.558 1.00 81.94 203 GLU A C 1
ATOM 1587 O O . GLU A 1 203 ? -9.871 16.230 7.769 1.00 81.94 203 GLU A O 1
ATOM 1592 N N . LEU A 1 204 ? -10.108 17.195 5.740 1.00 72.69 204 LEU A N 1
ATOM 1593 C CA . LEU A 1 204 ? -9.987 18.615 6.137 1.00 72.69 204 LEU A CA 1
ATOM 1594 C C . LEU A 1 204 ? -11.353 19.296 6.306 1.00 72.69 204 LEU A C 1
ATOM 1596 O O . LEU A 1 204 ? -11.459 20.128 7.237 1.00 72.69 204 LEU A O 1
#

Nearest PDB structures (foldseek):
  8i7o-assembly1_Cc  TM=2.407E-01  e=4.546E+00  Mus musculus

Sequence (204 aa):
ATWTRLLPRQAREAQMQRFCKAQAIQRRLEEIEVTFGELEKQGIKLEKLLRDESGGDHAGPGGTGGTGRPAAAHAAPTASPAELRTQWMNQLLYLVQKKNSLVCEESDLMIAVQELKLEEQQSRLDQQLRRFMSKEGKGHGAGRGNRERTRHLCPGSSPAAPTDARKTPAERAAEQETLARLLEVVNQRNALIHVQEERRLSEL

Organism: NCBI:txid458187

Foldseek 3Di:
DCVVVVVVVVLVVVVVVLVVLVVVLVVLLVVLVVVLVVLVVVVVVLVVVVVVVVPPPDDDDDDDDDDDDDDDDDDDPPDDPVRVVVVSVVVVVVSVVVNVVSVVVNVVSVLVVVLSVLVVLLSVLVVVLVVLVVVVVPQPPPPPDDDDDDDDDDPDDPPPPPPRPDDDPVSVVVNVVSVVVNVVSVVVNVVSVVVVVVVVVVVD

Secondary structure (DSSP, 8-state):
--HHHHHHHHHHHHHHHHHHHHHHHHHHHHHHHHHHHHHHHHHHHHHHHHHHHHTSS-----------------------HHHHHHHHHHHHHHHHHHHHHHHHHHHHHHHHHHHHHHHHHHHHHHHHHHHHHHHHTTSS----------------------------HHHHHHHHHHHHHHHHHHHHHHHHHHHHHHHHHHT-

Mean predicted aligned error: 13.92 Å

Radius of gyration: 37.67 Å; Cα contacts (8 Å, |Δi|>4): 40; chains: 1; bounding box: 99×28×121 Å